Protein AF-0000000076762445 (afdb_homodimer)

Structure (mmCIF, N/CA/C/O backbone):
data_AF-0000000076762445-model_v1
#
loop_
_entity.id
_entity.type
_entity.pdbx_description
1 polymer 'Protein kinase domain-containing protein'
#
loop_
_atom_site.group_PDB
_atom_site.id
_atom_site.type_symbol
_atom_site.label_atom_id
_atom_site.label_alt_id
_atom_site.label_comp_id
_atom_site.label_asym_id
_atom_site.label_entity_id
_atom_site.label_seq_id
_atom_site.pdbx_PDB_ins_code
_atom_site.Cartn_x
_atom_site.Cartn_y
_atom_site.Cartn_z
_atom_site.occupancy
_atom_site.B_iso_or_equiv
_atom_site.auth_seq_id
_atom_site.auth_comp_id
_atom_site.auth_asym_id
_atom_site.auth_atom_id
_atom_site.pdbx_PDB_model_num
ATOM 1 N N . MET A 1 1 ? -43.688 22.031 28.578 1 33.47 1 MET A N 1
ATOM 2 C CA . MET A 1 1 ? -43.531 21.531 27.219 1 33.47 1 MET A CA 1
ATOM 3 C C . MET A 1 1 ? -42.125 21.719 26.703 1 33.47 1 MET A C 1
ATOM 5 O O . MET A 1 1 ? -41.719 22.844 26.375 1 33.47 1 MET A O 1
ATOM 9 N N . GLY A 1 2 ? -41.094 21.094 27.328 1 35.22 2 GLY A N 1
ATOM 10 C CA . GLY A 1 2 ? -39.656 21.234 27.188 1 35.22 2 GLY A CA 1
ATOM 11 C C . GLY A 1 2 ? -39.156 20.922 25.781 1 35.22 2 GLY A C 1
ATOM 12 O O . GLY A 1 2 ? -39.594 19.938 25.172 1 35.22 2 GLY A O 1
ATOM 13 N N . CYS A 1 3 ? -38.875 21.938 24.969 1 34.06 3 CYS A N 1
ATOM 14 C CA . CYS A 1 3 ? -38.281 21.859 23.641 1 34.06 3 CYS A CA 1
ATOM 15 C C . CYS A 1 3 ? -37.062 20.953 23.641 1 34.06 3 CYS A C 1
ATOM 17 O O . CYS A 1 3 ? -36.062 21.25 24.281 1 34.06 3 CYS A O 1
ATOM 19 N N . ALA A 1 4 ? -37.188 19.625 23.781 1 41.84 4 ALA A N 1
ATOM 20 C CA . ALA A 1 4 ? -36.062 18.734 23.484 1 41.84 4 ALA A CA 1
ATOM 21 C C . ALA A 1 4 ? -35.375 19.125 22.188 1 41.84 4 ALA A C 1
ATOM 23 O O . ALA A 1 4 ? -35.969 19.078 21.109 1 41.84 4 ALA A O 1
ATOM 24 N N . LEU A 1 5 ? -34.594 20.203 22.219 1 40.78 5 LEU A N 1
ATOM 25 C CA . LEU A 1 5 ? -33.781 20.453 21.031 1 40.78 5 LEU A CA 1
ATOM 26 C C . LEU A 1 5 ? -33.094 19.172 20.562 1 40.78 5 LEU A C 1
ATOM 28 O O . LEU A 1 5 ? -32.562 18.422 21.375 1 40.78 5 LEU A O 1
ATOM 32 N N . PRO A 1 6 ? -33.625 18.562 19.531 1 40.72 6 PRO A N 1
ATOM 33 C CA . PRO A 1 6 ? -32.938 17.375 19.031 1 40.72 6 PRO A CA 1
ATOM 34 C C . PRO A 1 6 ? -31.422 17.609 18.891 1 40.72 6 PRO A C 1
ATOM 36 O O . PRO A 1 6 ? -30.984 18.656 18.406 1 40.72 6 PRO A O 1
ATOM 39 N N . TYR A 1 7 ? -30.609 17.312 19.859 1 38.75 7 TYR A N 1
ATOM 40 C CA . TYR A 1 7 ? -29.156 17.25 19.719 1 38.75 7 TYR A CA 1
ATOM 41 C C . TYR A 1 7 ? -28.766 16.594 18.406 1 38.75 7 TYR A C 1
ATOM 43 O O . TYR A 1 7 ? -28.891 15.367 18.25 1 38.75 7 TYR A O 1
ATOM 51 N N . VAL A 1 8 ? -29.25 17.109 17.328 1 38.34 8 VAL A N 1
ATOM 52 C CA . VAL A 1 8 ? -28.609 16.609 16.125 1 38.34 8 VAL A CA 1
ATOM 53 C C . VAL A 1 8 ? -27.094 16.562 16.312 1 38.34 8 VAL A C 1
ATOM 55 O O . VAL A 1 8 ? -26.484 17.578 16.672 1 38.34 8 VAL A O 1
ATOM 58 N N . LYS A 1 9 ? -26.609 15.445 16.75 1 40.09 9 LYS A N 1
ATOM 59 C CA . LYS A 1 9 ? -25.156 15.273 16.734 1 40.09 9 LYS A CA 1
ATOM 60 C C . LYS A 1 9 ? -24.531 16.016 15.547 1 40.09 9 LYS A C 1
ATOM 62 O O . LYS A 1 9 ? -25.016 15.906 14.414 1 40.09 9 LYS A O 1
ATOM 67 N N . PRO A 1 10 ? -23.891 17.156 15.703 1 38.38 10 PRO A N 1
ATOM 68 C CA . PRO A 1 10 ? -23.266 17.797 14.547 1 38.38 10 PRO A CA 1
ATOM 69 C C . PRO A 1 10 ? -22.562 16.812 13.625 1 38.38 10 PRO A C 1
ATOM 71 O O . PRO A 1 10 ? -22.109 15.75 14.078 1 38.38 10 PRO A O 1
ATOM 74 N N . PRO A 1 11 ? -22.875 16.812 12.281 1 38.69 11 PRO A N 1
ATOM 75 C CA . PRO A 1 11 ? -22.141 15.898 11.398 1 38.69 11 PRO A CA 1
ATOM 76 C C . PRO A 1 11 ? -20.656 15.797 11.758 1 38.69 11 PRO A C 1
ATOM 78 O O . PRO A 1 11 ? -20.062 16.766 12.219 1 38.69 11 PRO A O 1
ATOM 81 N N . VAL A 1 12 ? -20.203 14.883 12.602 1 41.75 12 VAL A N 1
ATOM 82 C CA . VAL A 1 12 ? -18.781 14.641 12.766 1 41.75 12 VAL A CA 1
ATOM 83 C C . VAL A 1 12 ? -18.016 15.25 11.594 1 41.75 12 VAL A C 1
ATOM 85 O O . VAL A 1 12 ? -18.406 15.094 10.438 1 41.75 12 VAL A O 1
ATOM 88 N N . PRO A 1 13 ? -17.406 16.375 11.672 1 44.44 13 PRO A N 1
ATOM 89 C CA . PRO A 1 13 ? -16.625 17.016 10.602 1 44.44 13 PRO A CA 1
ATOM 90 C C . PRO A 1 13 ? -15.945 16 9.688 1 44.44 13 PRO A C 1
ATOM 92 O O . PRO A 1 13 ? -15.492 14.961 10.148 1 44.44 13 PRO A O 1
ATOM 95 N N . ASP A 1 14 ? -16.297 15.852 8.367 1 53.44 14 ASP A N 1
ATOM 96 C CA . ASP A 1 14 ? -15.867 15.031 7.234 1 53.44 14 ASP A CA 1
ATOM 97 C C . ASP A 1 14 ? -14.352 14.914 7.188 1 53.44 14 ASP A C 1
ATOM 99 O O . ASP A 1 14 ? -13.648 15.883 6.879 1 53.44 14 ASP A O 1
ATOM 103 N N . ARG A 1 15 ? -13.656 14.312 8.133 1 62.75 15 ARG A N 1
ATOM 104 C CA . ARG A 1 15 ? -12.211 14.148 8.07 1 62.75 15 ARG A CA 1
ATOM 105 C C . ARG A 1 15 ? -11.766 13.742 6.672 1 62.75 15 ARG A C 1
ATOM 107 O O . ARG A 1 15 ? -12.359 12.859 6.055 1 62.75 15 ARG A O 1
ATOM 114 N N . PRO A 1 16 ? -10.805 14.461 6.242 1 78.25 16 PRO A N 1
ATOM 115 C CA . PRO A 1 16 ? -10.328 14.117 4.902 1 78.25 16 PRO A CA 1
ATOM 116 C C . PRO A 1 16 ? -9.797 12.688 4.82 1 78.25 16 PRO A C 1
ATOM 118 O O . PRO A 1 16 ? -9.211 12.18 5.785 1 78.25 16 PRO A O 1
ATOM 121 N N . ASN A 1 17 ? -10.227 12.031 3.891 1 89.56 17 ASN A N 1
ATOM 122 C CA . ASN A 1 17 ? -9.695 10.703 3.604 1 89.56 17 ASN A CA 1
ATOM 123 C C . ASN A 1 17 ? -8.172 10.711 3.539 1 89.56 17 ASN A C 1
ATOM 125 O O . ASN A 1 17 ? -7.59 11.336 2.654 1 89.56 17 ASN A O 1
ATOM 129 N N . ALA A 1 18 ? -7.52 10.062 4.441 1 91.25 18 ALA A N 1
ATOM 130 C CA . ALA A 1 18 ? -6.07 10.125 4.59 1 91.25 18 ALA A CA 1
ATOM 131 C C . ALA A 1 18 ? -5.367 9.367 3.471 1 91.25 18 ALA A C 1
ATOM 133 O O . ALA A 1 18 ? -4.164 9.516 3.266 1 91.25 18 ALA A O 1
ATOM 134 N N . TYR A 1 19 ? -6.023 8.57 2.74 1 94.81 19 TYR A N 1
ATOM 135 C CA . TYR A 1 19 ? -5.418 7.758 1.693 1 94.81 19 TYR A CA 1
ATOM 136 C C . TYR A 1 19 ? -5.523 8.445 0.336 1 94.81 19 TYR A C 1
ATOM 138 O O . TYR A 1 19 ? -4.879 8.023 -0.629 1 94.81 19 TYR A O 1
ATOM 146 N N . ARG A 1 20 ? -6.344 9.445 0.309 1 94.81 20 ARG A N 1
ATOM 147 C CA . ARG A 1 20 ? -6.52 10.156 -0.954 1 94.81 20 ARG A CA 1
ATOM 148 C C . ARG A 1 20 ? -5.492 11.273 -1.1 1 94.81 20 ARG A C 1
ATOM 150 O O . ARG A 1 20 ? -5.211 11.992 -0.14 1 94.81 20 ARG A O 1
ATOM 157 N N . ALA A 1 21 ? -5.051 11.305 -2.35 1 95.88 21 ALA A N 1
ATOM 158 C CA . ALA A 1 21 ? -4.172 12.43 -2.652 1 95.88 21 ALA A CA 1
ATOM 159 C C . ALA A 1 21 ? -4.898 13.766 -2.473 1 95.88 21 ALA A C 1
ATOM 161 O O . ALA A 1 21 ? -6.113 13.844 -2.674 1 95.88 21 ALA A O 1
ATOM 162 N N . PRO A 1 22 ? -4.129 14.805 -2.107 1 93.69 22 PRO A N 1
ATOM 163 C CA . PRO A 1 22 ? -4.754 16.109 -1.89 1 93.69 22 PRO A CA 1
ATOM 164 C C . PRO A 1 22 ? -5.586 16.578 -3.084 1 93.69 22 PRO A C 1
ATOM 166 O O . PRO A 1 22 ? -6.703 17.062 -2.908 1 93.69 22 PRO A O 1
ATOM 169 N N . GLU A 1 23 ? -5.09 16.422 -4.363 1 93.44 23 GLU A N 1
ATOM 170 C CA . GLU A 1 23 ? -5.816 16.875 -5.547 1 93.44 23 GLU A CA 1
ATOM 171 C C . GLU A 1 23 ? -7.051 16 -5.793 1 93.44 23 GLU A C 1
ATOM 173 O O . GLU A 1 23 ? -7.992 16.438 -6.469 1 93.44 23 GLU A O 1
ATOM 178 N N . ALA A 1 24 ? -7.016 14.781 -5.293 1 93.62 24 ALA A N 1
ATOM 179 C CA . ALA A 1 24 ? -8.133 13.867 -5.516 1 93.62 24 ALA A CA 1
ATOM 180 C C . ALA A 1 24 ? -9.266 14.141 -4.531 1 93.62 24 ALA A C 1
ATOM 182 O O . ALA A 1 24 ? -10.367 13.609 -4.68 1 93.62 24 ALA A O 1
ATOM 183 N N . ARG A 1 25 ? -9.016 14.891 -3.545 1 91.44 25 ARG A N 1
ATOM 184 C CA . ARG A 1 25 ? -10.031 15.227 -2.545 1 91.44 25 ARG A CA 1
ATOM 185 C C . ARG A 1 25 ? -10.953 16.328 -3.045 1 91.44 25 ARG A C 1
ATOM 187 O O . ARG A 1 25 ? -12.023 16.562 -2.477 1 91.44 25 ARG A O 1
ATOM 194 N N . VAL A 1 26 ? -10.484 16.984 -4.035 1 87.44 26 VAL A N 1
ATOM 195 C CA . VAL A 1 26 ? -11.289 18.047 -4.621 1 87.44 26 VAL A CA 1
ATOM 196 C C . VAL A 1 26 ? -12.461 17.438 -5.387 1 87.44 26 VAL A C 1
ATOM 198 O O . VAL A 1 26 ? -12.273 16.594 -6.258 1 87.44 26 VAL A O 1
ATOM 201 N N . PRO A 1 27 ? -13.625 17.875 -5.004 1 86.88 27 PRO A N 1
ATOM 202 C CA . PRO A 1 27 ? -14.797 17.328 -5.711 1 86.88 27 PRO A CA 1
ATOM 203 C C . PRO A 1 27 ? -14.695 17.5 -7.227 1 86.88 27 PRO A C 1
ATOM 205 O O . PRO A 1 27 ? -14.312 18.562 -7.707 1 86.88 27 PRO A O 1
ATOM 208 N N . GLY A 1 28 ? -14.992 16.453 -7.906 1 89.06 28 GLY A N 1
ATOM 209 C CA . GLY A 1 28 ? -15.047 16.5 -9.359 1 89.06 28 GLY A CA 1
ATOM 210 C C . GLY A 1 28 ? -13.703 16.234 -10.016 1 89.06 28 GLY A C 1
ATOM 211 O O . GLY A 1 28 ? -13.594 16.234 -11.242 1 89.06 28 GLY A O 1
ATOM 212 N N . SER A 1 29 ? -12.703 16.078 -9.219 1 90.62 29 SER A N 1
ATOM 213 C CA . SER A 1 29 ? -11.391 15.781 -9.781 1 90.62 29 SER A CA 1
ATOM 214 C C . SER A 1 29 ? -11.383 14.422 -10.477 1 90.62 29 SER A C 1
ATOM 216 O O . SER A 1 29 ? -11.836 13.422 -9.914 1 90.62 29 SER A O 1
ATOM 218 N N . PRO A 1 30 ? -10.844 14.461 -11.68 1 92.06 30 PRO A N 1
ATOM 219 C CA . PRO A 1 30 ? -10.789 13.172 -12.375 1 92.06 30 PRO A CA 1
ATOM 220 C C . PRO A 1 30 ? -9.766 12.219 -11.773 1 92.06 30 PRO A C 1
ATOM 222 O O . PRO A 1 30 ? -8.75 12.656 -11.219 1 92.06 30 PRO A O 1
ATOM 225 N N . PRO A 1 31 ? -10.109 10.977 -11.875 1 92.12 31 PRO A N 1
ATOM 226 C CA . PRO A 1 31 ? -9.102 10 -11.469 1 92.12 31 PRO A CA 1
ATOM 227 C C . PRO A 1 31 ? -7.809 10.109 -12.266 1 92.12 31 PRO A C 1
ATOM 229 O O . PRO A 1 31 ? -7.832 10.453 -13.453 1 92.12 31 PRO A O 1
ATOM 232 N N . SER A 1 32 ? -6.641 9.914 -11.578 1 94.94 32 SER A N 1
ATOM 233 C CA . SER A 1 32 ? -5.348 9.969 -12.25 1 94.94 32 SER A CA 1
ATOM 234 C C . SER A 1 32 ? -4.375 8.945 -11.68 1 94.94 32 SER A C 1
ATOM 236 O O . SER A 1 32 ? -4.477 8.578 -10.508 1 94.94 32 SER A O 1
ATOM 238 N N . GLN A 1 33 ? -3.477 8.547 -12.516 1 96.12 33 GLN A N 1
ATOM 239 C CA . GLN A 1 33 ? -2.432 7.629 -12.07 1 96.12 33 GLN A CA 1
ATOM 240 C C . GLN A 1 33 ? -1.551 8.266 -11 1 96.12 33 GLN A C 1
ATOM 242 O O . GLN A 1 33 ? -1.089 7.59 -10.086 1 96.12 33 GLN A O 1
ATOM 247 N N . LYS A 1 34 ? -1.371 9.562 -11.133 1 96.81 34 LYS A N 1
ATOM 248 C CA . LYS A 1 34 ? -0.512 10.25 -10.18 1 96.81 34 LYS A CA 1
ATOM 249 C C . LYS A 1 34 ? -1.162 10.312 -8.797 1 96.81 34 LYS A C 1
ATOM 251 O O . LYS A 1 34 ? -0.475 10.219 -7.777 1 96.81 34 LYS A O 1
ATOM 256 N N . SER A 1 35 ? -2.441 10.461 -8.75 1 96.88 35 SER A N 1
ATOM 257 C CA . SER A 1 35 ? -3.133 10.406 -7.469 1 96.88 35 SER A CA 1
ATOM 258 C C . SER A 1 35 ? -3.1 9 -6.879 1 96.88 35 SER A C 1
ATOM 260 O O . SER A 1 35 ? -3.004 8.836 -5.664 1 96.88 35 SER A O 1
ATOM 262 N N . ASP A 1 36 ? -3.16 8 -7.738 1 97.44 36 ASP A N 1
ATOM 263 C CA . ASP A 1 36 ? -3.098 6.613 -7.281 1 97.44 36 ASP A CA 1
ATOM 264 C C . ASP A 1 36 ? -1.728 6.293 -6.688 1 97.44 36 ASP A C 1
ATOM 266 O O . ASP A 1 36 ? -1.631 5.59 -5.68 1 97.44 36 ASP A O 1
ATOM 270 N N . VAL A 1 37 ? -0.71 6.812 -7.316 1 98.12 37 VAL A N 1
ATOM 271 C CA . VAL A 1 37 ? 0.643 6.59 -6.82 1 98.12 37 VAL A CA 1
ATOM 272 C C . VAL A 1 37 ? 0.79 7.207 -5.43 1 98.12 37 VAL A C 1
ATOM 274 O O . VAL A 1 37 ? 1.466 6.652 -4.562 1 98.12 37 VAL A O 1
ATOM 277 N N . TYR A 1 38 ? 0.193 8.391 -5.238 1 98 38 TYR A N 1
ATOM 278 C CA . TYR A 1 38 ? 0.209 9.016 -3.918 1 98 38 TYR A CA 1
ATOM 279 C C . TYR A 1 38 ? -0.384 8.086 -2.867 1 98 38 TYR A C 1
ATOM 281 O O . TYR A 1 38 ? 0.219 7.863 -1.813 1 98 38 TYR A O 1
ATOM 289 N N . SER A 1 39 ? -1.578 7.539 -3.141 1 97.44 39 SER A N 1
ATOM 290 C CA . SER A 1 39 ? -2.238 6.609 -2.23 1 97.44 39 SER A CA 1
ATOM 291 C C . SER A 1 39 ? -1.355 5.402 -1.936 1 97.44 39 SER A C 1
ATOM 293 O O . SER A 1 39 ? -1.302 4.926 -0.798 1 97.44 39 SER A O 1
ATOM 295 N N . PHE A 1 40 ? -0.68 4.945 -2.971 1 97.94 40 PHE A N 1
ATOM 296 C CA . PHE A 1 40 ? 0.261 3.844 -2.803 1 97.94 40 PHE A CA 1
ATOM 297 C C . PHE A 1 40 ? 1.374 4.227 -1.833 1 97.94 40 PHE A C 1
ATOM 299 O O . PHE A 1 40 ? 1.722 3.451 -0.941 1 97.94 40 PHE A O 1
ATOM 306 N N . GLY A 1 41 ? 1.933 5.383 -2.023 1 98.62 41 GLY A N 1
ATOM 307 C CA . GLY A 1 41 ? 2.98 5.867 -1.142 1 98.62 41 GLY A CA 1
ATOM 308 C C . GLY A 1 41 ? 2.547 5.953 0.31 1 98.62 41 GLY A C 1
ATOM 309 O O . GLY A 1 41 ? 3.299 5.578 1.212 1 98.62 41 GLY A O 1
ATOM 310 N N . VAL A 1 42 ? 1.367 6.387 0.54 1 98.19 42 VAL A N 1
ATOM 311 C CA . VAL A 1 42 ? 0.843 6.488 1.897 1 98.19 42 VAL A CA 1
ATOM 312 C C . VAL A 1 42 ? 0.766 5.098 2.525 1 98.19 42 VAL A C 1
ATOM 314 O O . VAL A 1 42 ? 1.173 4.906 3.674 1 98.19 42 VAL A O 1
ATOM 317 N N . LEU A 1 43 ? 0.284 4.191 1.769 1 97.69 43 LEU A N 1
ATOM 318 C CA . LEU A 1 43 ? 0.208 2.822 2.268 1 97.69 43 LEU A CA 1
ATOM 319 C C . LEU A 1 43 ? 1.601 2.27 2.551 1 97.69 43 LEU A C 1
ATOM 321 O O . LEU A 1 43 ? 1.809 1.582 3.555 1 97.69 43 LEU A O 1
ATOM 325 N N . LEU A 1 44 ? 2.498 2.518 1.657 1 98.06 44 LEU A N 1
ATOM 326 C CA . LEU A 1 44 ? 3.867 2.049 1.84 1 98.06 44 LEU A CA 1
ATOM 327 C C . LEU A 1 44 ? 4.477 2.635 3.107 1 98.06 44 LEU A C 1
ATOM 329 O O . LEU A 1 44 ? 5.164 1.933 3.854 1 98.06 44 LEU A O 1
ATOM 333 N N . LEU A 1 45 ? 4.238 3.887 3.387 1 98.25 45 LEU A N 1
ATOM 334 C CA . LEU A 1 45 ? 4.711 4.488 4.629 1 98.25 45 LEU A CA 1
ATOM 335 C C . LEU A 1 45 ? 4.078 3.807 5.84 1 98.25 45 LEU A C 1
ATOM 337 O O . LEU A 1 45 ? 4.746 3.588 6.852 1 98.25 45 LEU A O 1
ATOM 341 N N . GLU A 1 46 ? 2.832 3.545 5.719 1 96.38 46 GLU A N 1
ATOM 342 C CA . GLU A 1 46 ? 2.164 2.807 6.785 1 96.38 46 GLU A CA 1
ATOM 343 C C . GLU A 1 46 ? 2.83 1.455 7.023 1 96.38 46 GLU A C 1
ATOM 345 O O . GLU A 1 46 ? 3.098 1.08 8.164 1 96.38 46 GLU A O 1
ATOM 350 N N . LEU A 1 47 ? 3.111 0.739 5.973 1 95.31 47 LEU A N 1
ATOM 351 C CA . LEU A 1 47 ? 3.77 -0.56 6.066 1 95.31 47 LEU A CA 1
ATOM 352 C C . LEU A 1 47 ? 5.129 -0.431 6.742 1 95.31 47 LEU A C 1
ATOM 354 O O . LEU A 1 47 ? 5.477 -1.236 7.609 1 95.31 47 LEU A O 1
ATOM 358 N N . LEU A 1 48 ? 5.863 0.536 6.418 1 96.19 48 LEU A N 1
ATOM 359 C CA . LEU A 1 48 ? 7.238 0.695 6.875 1 96.19 48 LEU A CA 1
ATOM 360 C C . LEU A 1 48 ? 7.277 1.165 8.328 1 96.19 48 LEU A C 1
ATOM 362 O O . LEU A 1 48 ? 8.195 0.819 9.07 1 96.19 48 LEU A O 1
ATOM 366 N N . THR A 1 49 ? 6.301 1.922 8.719 1 96.12 49 THR A N 1
ATOM 367 C CA . THR A 1 49 ? 6.348 2.559 10.023 1 96.12 49 THR A CA 1
ATOM 368 C C . THR A 1 49 ? 5.465 1.813 11.023 1 96.12 49 THR A C 1
ATOM 370 O O . THR A 1 49 ? 5.633 1.953 12.234 1 96.12 49 THR A O 1
ATOM 373 N N . GLY A 1 50 ? 4.398 1.223 10.516 1 92.88 50 GLY A N 1
ATOM 374 C CA . GLY A 1 50 ? 3.404 0.604 11.383 1 92.88 50 GLY A CA 1
ATOM 375 C C . GLY A 1 50 ? 2.395 1.593 11.93 1 92.88 50 GLY A C 1
ATOM 376 O O . GLY A 1 50 ? 1.554 1.234 12.758 1 92.88 50 GLY A O 1
ATOM 377 N N . ARG A 1 51 ? 2.471 2.766 11.438 1 92 51 ARG A N 1
ATOM 378 C CA . ARG A 1 51 ? 1.592 3.818 11.938 1 92 51 ARG A CA 1
ATOM 379 C C . ARG A 1 51 ? 0.452 4.086 10.961 1 92 51 ARG A C 1
ATOM 381 O O . ARG A 1 51 ? 0.652 4.066 9.742 1 92 51 ARG A O 1
ATOM 388 N N . SER A 1 52 ? -0.704 4.359 11.5 1 90.62 52 SER A N 1
ATOM 389 C CA . SER A 1 52 ? -1.817 4.762 10.648 1 90.62 52 SER A CA 1
ATOM 390 C C . SER A 1 52 ? -1.593 6.152 10.07 1 90.62 52 SER A C 1
ATOM 392 O O . SER A 1 52 ? -0.881 6.969 10.656 1 90.62 52 SER A O 1
ATOM 394 N N . PRO A 1 53 ? -2.178 6.445 8.992 1 92.56 53 PRO A N 1
ATOM 395 C CA . PRO A 1 53 ? -1.899 7.707 8.305 1 92.56 53 PRO A CA 1
ATOM 396 C C . PRO A 1 53 ? -2.182 8.93 9.18 1 92.56 53 PRO A C 1
ATOM 398 O O . PRO A 1 53 ? -1.445 9.914 9.125 1 92.56 53 PRO A O 1
ATOM 401 N N . GLU A 1 54 ? -3.191 8.867 10.008 1 87.12 54 GLU A N 1
ATOM 402 C CA . GLU A 1 54 ? -3.561 10.047 10.781 1 87.12 54 GLU A CA 1
ATOM 403 C C . GLU A 1 54 ? -3.068 9.945 12.219 1 87.12 54 GLU A C 1
ATOM 405 O O . GLU A 1 54 ? -3.281 10.859 13.023 1 87.12 54 GLU A O 1
ATOM 410 N N . GLN A 1 55 ? -2.523 8.812 12.555 1 72.19 55 GLN A N 1
ATOM 411 C CA . GLN A 1 55 ? -2.033 8.664 13.922 1 72.19 55 GLN A CA 1
ATOM 412 C C . GLN A 1 55 ? -0.813 9.547 14.164 1 72.19 55 GLN A C 1
ATOM 414 O O . GLN A 1 55 ? 0.138 9.531 13.383 1 72.19 55 GLN A O 1
ATOM 419 N N . ALA A 1 56 ? -1.118 10.547 15.109 1 53.66 56 ALA A N 1
ATOM 420 C CA . ALA A 1 56 ? -0.003 11.391 15.531 1 53.66 56 ALA A CA 1
ATOM 421 C C . ALA A 1 56 ? 0.99 10.602 16.375 1 53.66 56 ALA A C 1
ATOM 423 O O . ALA A 1 56 ? 0.611 9.648 17.062 1 53.66 56 ALA A O 1
ATOM 424 N N . SER A 1 57 ? 2.299 10.398 16.016 1 48.28 57 SER A N 1
ATOM 425 C CA . SER A 1 57 ? 3.27 9.797 16.922 1 48.28 57 SER A CA 1
ATOM 426 C C . SER A 1 57 ? 3.088 10.312 18.344 1 48.28 57 SER A C 1
ATOM 428 O O . SER A 1 57 ? 2.725 11.469 18.547 1 48.28 57 SER A O 1
ATOM 430 N N . PRO A 1 58 ? 2.895 9.281 19.359 1 39.5 58 PRO A N 1
ATOM 431 C CA . PRO A 1 58 ? 2.844 9.742 20.75 1 39.5 58 PRO A CA 1
ATOM 432 C C . PRO A 1 58 ? 3.934 10.758 21.062 1 39.5 58 PRO A C 1
ATOM 434 O O . PRO A 1 58 ? 4.148 11.086 22.234 1 39.5 58 PRO A O 1
ATOM 437 N N . SER A 1 59 ? 4.922 11.055 20.391 1 38.78 59 SER A N 1
ATOM 438 C CA . SER A 1 59 ? 5.785 11.969 21.125 1 38.78 59 SER A CA 1
ATOM 439 C C . SER A 1 59 ? 4.992 13.125 21.719 1 38.78 59 SER A C 1
ATOM 441 O O . SER A 1 59 ? 3.811 13.297 21.406 1 38.78 59 SER A O 1
ATOM 443 N N . GLY A 1 60 ? 5.727 14.422 22.125 1 33.31 60 GLY A N 1
ATOM 444 C CA . GLY A 1 60 ? 5.316 15.539 22.969 1 33.31 60 GLY A CA 1
ATOM 445 C C . GLY A 1 60 ? 4.02 16.172 22.5 1 33.31 60 GLY A C 1
ATOM 446 O O . GLY A 1 60 ? 3.77 16.297 21.297 1 33.31 60 GLY A O 1
ATOM 447 N N . SER A 1 61 ? 2.875 15.984 23.25 1 35 61 SER A N 1
ATOM 448 C CA . SER A 1 61 ? 1.648 16.766 23.406 1 35 61 SER A CA 1
ATOM 449 C C . SER A 1 61 ? 1.852 18.203 22.984 1 35 61 SER A C 1
ATOM 451 O O . SER A 1 61 ? 2.049 19.094 23.828 1 35 61 SER A O 1
ATOM 453 N N . SER A 1 62 ? 2.863 18.594 22.25 1 34.62 62 SER A N 1
ATOM 454 C CA . SER A 1 62 ? 2.605 20.016 22.125 1 34.62 62 SER A CA 1
ATOM 455 C C . SER A 1 62 ? 1.275 20.281 21.438 1 34.62 62 SER A C 1
ATOM 457 O O . SER A 1 62 ? 1.079 19.875 20.281 1 34.62 62 SER A O 1
ATOM 459 N N . ALA A 1 63 ? 0.176 20.344 22.281 1 35.09 63 ALA A N 1
ATOM 460 C CA . ALA A 1 63 ? -1.113 20.969 21.969 1 35.09 63 ALA A CA 1
ATOM 461 C C . ALA A 1 63 ? -0.946 22.125 21 1 35.09 63 ALA A C 1
ATOM 463 O O . ALA A 1 63 ? -0.579 23.234 21.391 1 35.09 63 ALA A O 1
ATOM 464 N N . SER A 1 64 ? -0.264 22.094 19.938 1 36.78 64 SER A N 1
ATOM 465 C CA . SER A 1 64 ? -0.597 23.328 19.219 1 36.78 64 SER A CA 1
ATOM 466 C C . SER A 1 64 ? -2.102 23.438 19 1 36.78 64 SER A C 1
ATOM 468 O O . SER A 1 64 ? -2.725 22.547 18.422 1 36.78 64 SER A O 1
ATOM 470 N N . PHE A 1 65 ? -2.783 24.156 19.844 1 33.56 65 PHE A N 1
ATOM 471 C CA . PHE A 1 65 ? -4.113 24.75 19.781 1 33.56 65 PHE A CA 1
ATOM 472 C C . PHE A 1 65 ? -4.398 25.297 18.391 1 33.56 65 PHE A C 1
ATOM 474 O O . PHE A 1 65 ? -3.961 26.391 18.047 1 33.56 65 PHE A O 1
ATOM 481 N N . SER A 1 66 ? -4.199 24.625 17.312 1 39.91 66 SER A N 1
ATOM 482 C CA . SER A 1 66 ? -4.805 25.344 16.188 1 39.91 66 SER A CA 1
ATOM 483 C C . SER A 1 66 ? -6.281 25.609 16.453 1 39.91 66 SER A C 1
ATOM 485 O O . SER A 1 66 ? -7.035 24.703 16.797 1 39.91 66 SER A O 1
ATOM 487 N N . GLY A 1 67 ? -6.68 26.781 16.844 1 34.06 67 GLY A N 1
ATOM 488 C CA . GLY A 1 67 ? -8.023 27.328 16.953 1 34.06 67 GLY A CA 1
ATOM 489 C C . GLY A 1 67 ? -8.969 26.797 15.898 1 34.06 67 GLY A C 1
ATOM 490 O O . GLY A 1 67 ? -8.539 26.234 14.891 1 34.06 67 GLY A O 1
ATOM 491 N N . PRO A 1 68 ? -10.305 26.766 16.219 1 37.03 68 PRO A N 1
ATOM 492 C CA . PRO A 1 68 ? -11.43 26.281 15.414 1 37.03 68 PRO A CA 1
ATOM 493 C C . PRO A 1 68 ? -11.344 26.719 13.953 1 37.03 68 PRO A C 1
ATOM 495 O O . PRO A 1 68 ? -12.148 26.297 13.125 1 37.03 68 PRO A O 1
ATOM 498 N N . GLY A 1 69 ? -10.781 27.844 13.656 1 35.53 69 GLY A N 1
ATOM 499 C CA . GLY A 1 69 ? -10.898 28.516 12.359 1 35.53 69 GLY A CA 1
ATOM 500 C C . GLY A 1 69 ? -10.164 27.781 11.25 1 35.53 69 GLY A C 1
ATOM 501 O O . GLY A 1 69 ? -10.141 28.25 10.109 1 35.53 69 GLY A O 1
ATOM 502 N N . ALA A 1 70 ? -9 27.141 11.477 1 36.47 70 ALA A N 1
ATOM 503 C CA . ALA A 1 70 ? -8.211 26.484 10.438 1 36.47 70 ALA A CA 1
ATOM 504 C C . ALA A 1 70 ? -8.906 25.234 9.914 1 36.47 70 ALA A C 1
ATOM 506 O O . ALA A 1 70 ? -8.273 24.203 9.734 1 36.47 70 ALA A O 1
ATOM 507 N N . GLY A 1 71 ? -10 24.906 10.078 1 38.53 71 GLY A N 1
ATOM 508 C CA . GLY A 1 71 ? -10.883 23.859 9.586 1 38.53 71 GLY A CA 1
ATOM 509 C C . GLY A 1 71 ? -10.836 23.688 8.078 1 38.53 71 GLY A C 1
ATOM 510 O O . GLY A 1 71 ? -11.164 22.625 7.555 1 38.53 71 GLY A O 1
ATOM 511 N N . ALA A 1 72 ? -11.07 24.844 7.391 1 40.81 72 ALA A N 1
ATOM 512 C CA . ALA A 1 72 ? -11.242 24.875 5.941 1 40.81 72 ALA A CA 1
ATOM 513 C C . ALA A 1 72 ? -9.992 24.359 5.227 1 40.81 72 ALA A C 1
ATOM 515 O O . ALA A 1 72 ? -10.086 23.75 4.16 1 40.81 72 ALA A O 1
ATOM 516 N N . ALA A 1 73 ? -8.664 24.891 5.492 1 40.91 73 ALA A N 1
ATOM 517 C CA . ALA A 1 73 ? -7.434 24.578 4.777 1 40.91 73 ALA A CA 1
ATOM 518 C C . ALA A 1 73 ? -6.914 23.203 5.176 1 40.91 73 ALA A C 1
ATOM 520 O O . ALA A 1 73 ? -5.809 22.812 4.793 1 40.91 73 ALA A O 1
ATOM 521 N N . GLU A 1 74 ? -7.398 22.594 6.137 1 47.66 74 GLU A N 1
ATOM 522 C CA . GLU A 1 74 ? -7.102 21.266 6.656 1 47.66 74 GLU A CA 1
ATOM 523 C C . GLU A 1 74 ? -7.18 20.203 5.555 1 47.66 74 GLU A C 1
ATOM 525 O O . GLU A 1 74 ? -6.465 19.203 5.598 1 47.66 74 GLU A O 1
ATOM 530 N N . GLY A 1 75 ? -8.086 20.469 4.582 1 52.84 75 GLY A N 1
ATOM 531 C CA . GLY A 1 75 ? -8.352 19.531 3.502 1 52.84 75 GLY A CA 1
ATOM 532 C C . GLY A 1 75 ? -7.141 19.266 2.627 1 52.84 75 GLY A C 1
ATOM 533 O O . GLY A 1 75 ? -7.082 18.25 1.929 1 52.84 75 GLY A O 1
ATOM 534 N N . GLN A 1 76 ? -6.254 20.266 2.445 1 61.22 76 GLN A N 1
ATOM 535 C CA . GLN A 1 76 ? -5.16 20.172 1.486 1 61.22 76 GLN A CA 1
ATOM 536 C C . GLN A 1 76 ? -3.883 19.672 2.158 1 61.22 76 GLN A C 1
ATOM 538 O O . GLN A 1 76 ? -2.854 19.5 1.501 1 61.22 76 GLN A O 1
ATOM 543 N N . GLN A 1 77 ? -4.055 19.266 3.355 1 80.81 77 GLN A N 1
ATOM 544 C CA . GLN A 1 77 ? -2.811 18.938 4.047 1 80.81 77 GLN A CA 1
ATOM 545 C C . GLN A 1 77 ? -2.498 17.438 3.943 1 80.81 77 GLN A C 1
ATOM 547 O O . GLN A 1 77 ? -3.41 16.609 3.875 1 80.81 77 GLN A O 1
ATOM 552 N N . ALA A 1 78 ? -1.182 17.172 3.717 1 90.62 78 ALA A N 1
ATOM 553 C CA . ALA A 1 78 ? -0.684 15.797 3.74 1 90.62 78 ALA A CA 1
ATOM 554 C C . ALA A 1 78 ? -1.02 15.117 5.066 1 90.62 78 ALA A C 1
ATOM 556 O O . ALA A 1 78 ? -0.998 15.75 6.121 1 90.62 78 ALA A O 1
ATOM 557 N N . PRO A 1 79 ? -1.411 13.883 5.047 1 93.38 79 PRO A N 1
ATOM 558 C CA . PRO A 1 79 ? -1.643 13.156 6.297 1 93.38 79 PRO A CA 1
ATOM 559 C C . PRO A 1 79 ? -0.445 13.203 7.242 1 93.38 79 PRO A C 1
ATOM 561 O O . PRO A 1 79 ? 0.682 13.453 6.805 1 93.38 79 PRO A O 1
ATOM 564 N N . GLU A 1 80 ? -0.677 12.945 8.461 1 93.31 80 GLU A N 1
ATOM 565 C CA . GLU A 1 80 ? 0.334 13.094 9.5 1 93.31 80 GLU A CA 1
ATOM 566 C C . GLU A 1 80 ? 1.541 12.203 9.234 1 93.31 80 GLU A C 1
ATOM 568 O O . GLU A 1 80 ? 2.684 12.617 9.438 1 93.31 80 GLU A O 1
ATOM 573 N N . ILE A 1 81 ? 1.323 11.031 8.773 1 96.69 81 ILE A N 1
ATOM 574 C CA . ILE A 1 81 ? 2.416 10.086 8.57 1 96.69 81 ILE A CA 1
ATOM 575 C C . ILE A 1 81 ? 3.406 10.648 7.559 1 96.69 81 ILE A C 1
ATOM 577 O O . ILE A 1 81 ? 4.617 10.453 7.691 1 96.69 81 ILE A O 1
ATOM 581 N N . VAL A 1 82 ? 2.887 11.289 6.555 1 97.69 82 VAL A N 1
ATOM 582 C CA . VAL A 1 82 ? 3.736 11.852 5.512 1 97.69 82 VAL A CA 1
ATOM 583 C C . VAL A 1 82 ? 4.59 12.977 6.098 1 97.69 82 VAL A C 1
ATOM 585 O O . VAL A 1 82 ? 5.805 13.023 5.887 1 97.69 82 VAL A O 1
ATOM 588 N N . ARG A 1 83 ? 3.979 13.781 6.824 1 96.62 83 ARG A N 1
ATOM 589 C CA . ARG A 1 83 ? 4.688 14.898 7.441 1 96.62 83 ARG A CA 1
ATOM 590 C C . ARG A 1 83 ? 5.73 14.398 8.438 1 96.62 83 ARG A C 1
ATOM 592 O O . ARG A 1 83 ? 6.871 14.875 8.438 1 96.62 83 ARG A O 1
ATOM 599 N N . TRP A 1 84 ? 5.348 13.547 9.219 1 97.25 84 TRP A N 1
ATOM 600 C CA . TRP A 1 84 ? 6.211 13.008 10.258 1 97.25 84 TRP A CA 1
ATOM 601 C C . TRP A 1 84 ? 7.441 12.336 9.656 1 97.25 84 TRP A C 1
ATOM 603 O O . TRP A 1 84 ? 8.57 12.562 10.102 1 97.25 84 TRP A O 1
ATOM 613 N N . VAL A 1 85 ? 7.25 11.516 8.711 1 98.12 85 VAL A N 1
ATOM 614 C CA . VAL A 1 85 ? 8.367 10.805 8.102 1 98.12 85 VAL A CA 1
ATOM 615 C C . VAL A 1 85 ? 9.273 11.797 7.371 1 98.12 85 VAL A C 1
ATOM 617 O O . VAL A 1 85 ? 10.5 11.703 7.457 1 98.12 85 VAL A O 1
ATOM 620 N N . ARG A 1 86 ? 8.672 12.672 6.59 1 98 86 ARG A N 1
ATOM 621 C CA . ARG A 1 86 ? 9.469 13.68 5.902 1 98 86 ARG A CA 1
ATOM 622 C C . ARG A 1 86 ? 10.352 14.445 6.883 1 98 86 ARG A C 1
ATOM 624 O O . ARG A 1 86 ? 11.547 14.617 6.645 1 98 86 ARG A O 1
ATOM 631 N N . GLN A 1 87 ? 9.758 14.891 7.941 1 97.56 87 GLN A N 1
ATOM 632 C CA . GLN A 1 87 ? 10.5 15.625 8.961 1 97.56 87 GLN A CA 1
ATOM 633 C C . GLN A 1 87 ? 11.602 14.758 9.562 1 97.56 87 GLN A C 1
ATOM 635 O O . GLN A 1 87 ? 12.703 15.25 9.836 1 97.56 87 GLN A O 1
ATOM 640 N N . GLY A 1 88 ? 11.305 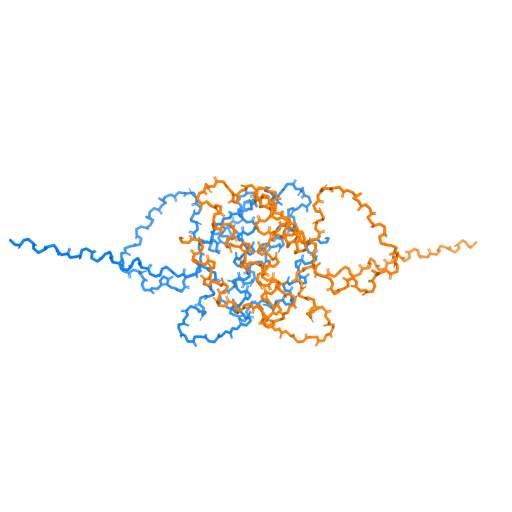13.539 9.836 1 97.94 88 GLY A N 1
ATOM 641 C CA . GLY A 1 88 ? 12.305 12.633 10.367 1 97.94 88 GLY A CA 1
ATOM 642 C C . GLY A 1 88 ? 13.531 12.508 9.484 1 97.94 88 GLY A C 1
ATOM 643 O O . GLY A 1 88 ? 14.664 12.5 9.977 1 97.94 88 GLY A O 1
ATOM 644 N N . PHE A 1 89 ? 13.32 12.398 8.242 1 97.75 89 PHE A N 1
ATOM 645 C CA . PHE A 1 89 ? 14.438 12.281 7.316 1 97.75 89 PHE A CA 1
ATOM 646 C C . PHE A 1 89 ? 15.195 13.602 7.223 1 97.75 89 PHE A C 1
ATOM 648 O O . PHE A 1 89 ? 16.422 13.617 7.145 1 97.75 89 PHE A O 1
ATOM 655 N N . GLU A 1 90 ? 14.461 14.641 7.211 1 97.19 90 GLU A N 1
ATOM 656 C CA . GLU A 1 90 ? 15.109 15.953 7.176 1 97.19 90 GLU A CA 1
ATOM 657 C C . GLU A 1 90 ? 15.984 16.172 8.406 1 97.19 90 GLU A C 1
ATOM 659 O O . GLU A 1 90 ? 17.078 16.734 8.305 1 97.19 90 GLU A O 1
ATOM 664 N N . ASP A 1 91 ? 15.523 15.68 9.531 1 97.69 91 ASP A N 1
ATOM 665 C CA . ASP A 1 91 ? 16.234 15.844 10.789 1 97.69 91 ASP A CA 1
ATOM 666 C C . ASP A 1 91 ? 17.266 14.734 10.984 1 97.69 91 ASP A C 1
ATOM 668 O O . ASP A 1 91 ? 17.938 14.68 12.016 1 97.69 91 ASP A O 1
ATOM 672 N N . ALA A 1 92 ? 17.391 13.859 10.086 1 97.19 92 ALA A N 1
ATOM 673 C CA . ALA A 1 92 ? 18.312 12.727 10.156 1 97.19 92 ALA A CA 1
ATOM 674 C C . ALA A 1 92 ? 18.062 11.891 11.414 1 97.19 92 ALA A C 1
ATOM 676 O O . ALA A 1 92 ? 19 11.539 12.125 1 97.19 92 ALA A O 1
ATOM 677 N N . ARG A 1 93 ? 16.797 11.711 11.703 1 97.44 93 ARG A N 1
ATOM 678 C CA . ARG A 1 93 ? 16.469 10.852 12.836 1 97.44 93 ARG A CA 1
ATOM 679 C C . ARG A 1 93 ? 16.891 9.414 12.57 1 97.44 93 ARG A C 1
ATOM 681 O O . ARG A 1 93 ? 16.891 8.961 11.422 1 97.44 93 ARG A O 1
ATOM 688 N N . PRO A 1 94 ? 17.266 8.688 13.672 1 96.25 94 PRO A N 1
ATOM 689 C CA . PRO A 1 94 ? 17.609 7.277 13.477 1 96.25 94 PRO A CA 1
ATOM 690 C C . PRO A 1 94 ? 16.453 6.469 12.883 1 96.25 94 PRO A C 1
ATOM 692 O O . PRO A 1 94 ? 15.289 6.727 13.203 1 96.25 94 PRO A O 1
ATOM 695 N N . LEU A 1 95 ? 16.812 5.57 11.984 1 95.56 95 LEU A N 1
A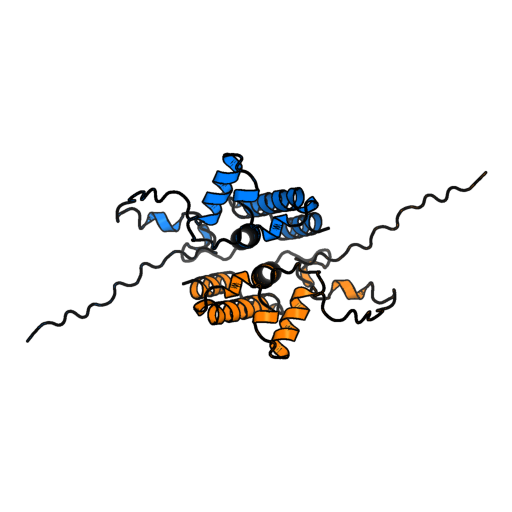TOM 696 C CA . LEU A 1 95 ? 15.828 4.742 11.305 1 95.56 95 LEU A CA 1
ATOM 697 C C . LEU A 1 95 ? 14.961 3.99 12.312 1 95.56 95 LEU A C 1
ATOM 699 O O . LEU A 1 95 ? 13.781 3.748 12.062 1 95.56 95 LEU A O 1
ATOM 703 N N . SER A 1 96 ? 15.523 3.629 13.438 1 94.81 96 SER A N 1
ATOM 704 C CA . SER A 1 96 ? 14.82 2.869 14.469 1 94.81 96 SER A CA 1
ATOM 705 C C . SER A 1 96 ? 13.664 3.672 15.055 1 94.81 96 SER A C 1
ATOM 707 O O . SER A 1 96 ? 12.742 3.102 15.641 1 94.81 96 SER A O 1
ATOM 709 N N . GLU A 1 97 ? 13.648 5 14.891 1 96.44 97 GLU A N 1
ATOM 710 C CA . GLU A 1 97 ? 12.562 5.852 15.367 1 96.44 97 GLU A CA 1
ATOM 711 C C . GLU A 1 97 ? 11.43 5.934 14.344 1 96.44 97 GLU A C 1
ATOM 713 O O . GLU A 1 97 ? 10.297 6.266 14.695 1 96.44 97 GLU A O 1
ATOM 718 N N . LEU A 1 98 ? 11.805 5.637 13.117 1 96.75 98 LEU A N 1
ATOM 719 C CA . LEU A 1 98 ? 10.836 5.84 12.047 1 96.75 98 LEU A CA 1
ATOM 720 C C . LEU A 1 98 ? 10.227 4.512 11.609 1 96.75 98 LEU A C 1
ATOM 722 O O . LEU A 1 98 ? 9.016 4.426 11.375 1 96.75 98 LEU A O 1
ATOM 726 N N . ALA A 1 99 ? 11.016 3.512 11.547 1 96.38 99 ALA A N 1
ATOM 727 C CA . ALA A 1 99 ? 10.594 2.225 11.008 1 96.38 99 ALA A CA 1
ATOM 728 C C . ALA A 1 99 ? 10.031 1.324 12.102 1 96.38 99 ALA A C 1
ATOM 730 O O . ALA A 1 99 ? 10.484 1.363 13.242 1 96.38 99 ALA A O 1
ATOM 731 N N . ASP A 1 100 ? 9.055 0.621 11.711 1 92.94 100 ASP A N 1
ATOM 732 C CA . ASP A 1 100 ? 8.602 -0.455 12.586 1 92.94 100 ASP A CA 1
ATOM 733 C C . ASP A 1 100 ? 9.742 -1.413 12.914 1 92.94 100 ASP A C 1
ATOM 735 O O . ASP A 1 100 ? 10.562 -1.736 12.055 1 92.94 100 ASP A O 1
ATOM 739 N N . GLU A 1 101 ? 9.711 -1.934 14.07 1 89.94 101 GLU A N 1
ATOM 740 C CA . GLU A 1 101 ? 10.773 -2.824 14.523 1 89.94 101 GLU A CA 1
ATOM 741 C C . GLU A 1 101 ? 10.859 -4.074 13.648 1 89.94 101 GLU A C 1
ATOM 743 O O . GLU A 1 101 ? 11.953 -4.59 13.398 1 89.94 101 GLU A O 1
ATOM 748 N N . ALA A 1 102 ? 9.805 -4.535 13.211 1 86.31 102 ALA A N 1
ATOM 749 C CA . ALA A 1 102 ? 9.758 -5.754 12.406 1 86.31 102 ALA A CA 1
ATOM 750 C C . ALA A 1 102 ? 10.492 -5.562 11.078 1 86.31 102 ALA A C 1
ATOM 752 O O . ALA A 1 102 ? 10.977 -6.527 10.484 1 86.31 102 ALA A O 1
ATOM 753 N N . MET A 1 103 ? 10.57 -4.352 10.633 1 89.19 103 MET A N 1
ATOM 754 C CA . MET A 1 103 ? 11.242 -4.043 9.375 1 89.19 103 MET A CA 1
ATOM 755 C C . MET A 1 103 ? 12.758 -4.078 9.539 1 89.19 103 MET A C 1
ATOM 757 O O . MET A 1 103 ? 13.492 -4.16 8.555 1 89.19 103 MET A O 1
ATOM 761 N N . LEU A 1 104 ? 13.18 -4.02 10.758 1 89.69 104 LEU A N 1
ATOM 762 C CA . LEU A 1 104 ? 14.609 -3.883 11.008 1 89.69 104 LEU A CA 1
ATOM 763 C C . LEU A 1 104 ? 15.18 -5.176 11.578 1 89.69 104 LEU A C 1
ATOM 765 O O . LEU A 1 104 ? 16.328 -5.199 12.039 1 89.69 104 LEU A O 1
ATOM 769 N N . ARG A 1 105 ? 14.398 -6.152 11.625 1 77.88 105 ARG A N 1
ATOM 770 C CA . ARG A 1 105 ? 14.828 -7.387 12.281 1 77.88 105 ARG A CA 1
ATOM 771 C C . ARG A 1 105 ? 16.047 -7.988 11.578 1 77.88 105 ARG A C 1
ATOM 773 O O . ARG A 1 105 ? 16.938 -8.523 12.234 1 77.88 105 ARG A O 1
ATOM 780 N N . ASP A 1 106 ? 16.141 -7.926 10.367 1 68.12 106 ASP A N 1
ATOM 781 C CA . ASP A 1 106 ? 17.328 -8.445 9.68 1 68.12 106 ASP A CA 1
ATOM 782 C C . ASP A 1 106 ? 18.281 -7.316 9.305 1 68.12 106 ASP A C 1
ATOM 784 O O . ASP A 1 106 ? 17.859 -6.273 8.805 1 68.12 106 ASP A O 1
ATOM 788 N N . ALA A 1 107 ? 19.562 -7.297 9.844 1 59.06 107 ALA A N 1
ATOM 789 C CA . ALA A 1 107 ? 20.594 -6.281 9.664 1 59.06 107 ALA A CA 1
ATOM 790 C C . ALA A 1 107 ? 20.672 -5.828 8.203 1 59.06 107 ALA A C 1
ATOM 792 O O . ALA A 1 107 ? 20.812 -4.637 7.922 1 59.06 107 ALA A O 1
ATOM 793 N N . GLY A 1 108 ? 20.734 -6.77 7.395 1 63.38 108 GLY A N 1
ATOM 794 C CA . GLY A 1 108 ? 20.859 -6.414 5.988 1 63.38 108 GLY A CA 1
ATOM 795 C C . GLY A 1 108 ? 19.656 -5.652 5.465 1 63.38 108 GLY A C 1
ATOM 796 O O . GLY A 1 108 ? 19.688 -5.102 4.363 1 63.38 108 GLY A O 1
ATOM 797 N N . ALA A 1 109 ? 18.812 -5.359 6.52 1 81.69 109 ALA A N 1
ATOM 798 C CA . ALA A 1 109 ? 17.5 -4.867 6.105 1 81.69 109 ALA A CA 1
ATOM 799 C C . ALA A 1 109 ? 17.438 -3.344 6.172 1 81.69 109 ALA A C 1
ATOM 801 O O . ALA A 1 109 ? 16.562 -2.723 5.547 1 81.69 109 ALA A O 1
ATOM 802 N N . ARG A 1 110 ? 18.562 -2.684 6.719 1 89.81 110 ARG A N 1
ATOM 803 C CA . ARG A 1 110 ? 18.422 -1.248 6.945 1 89.81 110 ARG A CA 1
ATOM 804 C C . ARG A 1 110 ? 18.516 -0.475 5.633 1 89.81 110 ARG A C 1
ATOM 806 O O . ARG A 1 110 ? 17.75 0.467 5.406 1 89.81 110 ARG A O 1
ATOM 813 N N . LYS A 1 111 ? 19.484 -0.905 4.816 1 92.56 111 LYS A N 1
ATOM 814 C CA . LYS A 1 111 ? 19.625 -0.228 3.529 1 92.56 111 LYS A CA 1
ATOM 815 C C . LYS A 1 111 ? 18.359 -0.364 2.693 1 92.56 111 LYS A C 1
ATOM 817 O O . LYS A 1 111 ? 17.922 0.593 2.045 1 92.56 111 LYS A O 1
ATOM 822 N N . GLU A 1 112 ? 17.812 -1.523 2.701 1 94 112 GLU A N 1
ATOM 823 C CA . GLU A 1 112 ? 16.594 -1.779 1.952 1 94 112 GLU A CA 1
ATOM 824 C C . GLU A 1 112 ? 15.43 -0.952 2.496 1 94 112 GLU A C 1
ATOM 826 O O . GLU A 1 112 ? 14.625 -0.421 1.728 1 94 112 GLU A O 1
ATOM 831 N N . VAL A 1 113 ? 15.375 -0.823 3.789 1 95.88 113 VAL A N 1
ATOM 832 C CA . VAL A 1 113 ? 14.297 -0.063 4.426 1 95.88 113 VAL A CA 1
ATOM 833 C C . VAL A 1 113 ? 14.43 1.416 4.066 1 95.88 113 VAL A C 1
ATOM 835 O O . VAL A 1 113 ? 13.445 2.072 3.73 1 95.88 113 VAL A O 1
ATOM 838 N N . VAL A 1 114 ? 15.625 1.894 4.109 1 96.62 114 VAL A N 1
ATOM 839 C CA . VAL A 1 114 ? 15.867 3.285 3.74 1 96.62 114 VAL A CA 1
ATOM 840 C C . VAL A 1 114 ? 15.461 3.51 2.285 1 96.62 114 VAL A C 1
ATOM 842 O O . VAL A 1 114 ? 14.789 4.492 1.966 1 96.62 114 VAL A O 1
ATOM 845 N N . ALA A 1 115 ? 15.867 2.596 1.441 1 96.88 115 ALA A N 1
ATOM 846 C CA . ALA A 1 115 ? 15.508 2.695 0.028 1 96.88 115 ALA A CA 1
ATOM 847 C C . ALA A 1 115 ? 14 2.691 -0.156 1 96.88 115 ALA A C 1
ATOM 849 O O . ALA A 1 115 ? 13.461 3.455 -0.964 1 96.88 115 ALA A O 1
ATOM 850 N N . ALA A 1 116 ? 13.305 1.889 0.607 1 97.38 116 ALA A N 1
ATOM 851 C CA . ALA A 1 116 ? 11.852 1.825 0.519 1 97.38 116 ALA A CA 1
ATOM 852 C C . ALA A 1 116 ? 11.219 3.133 0.986 1 97.38 116 ALA A C 1
ATOM 854 O O . ALA A 1 116 ? 10.242 3.602 0.394 1 97.38 116 ALA A O 1
ATOM 855 N N . PHE A 1 117 ? 11.75 3.729 2.021 1 98.25 117 PHE A N 1
ATOM 856 C CA . PHE A 1 117 ? 11.266 5.031 2.465 1 98.25 117 PHE A CA 1
ATOM 857 C C . PHE A 1 117 ? 11.43 6.07 1.36 1 98.25 117 PHE A C 1
ATOM 859 O O . PHE A 1 117 ? 10.531 6.883 1.132 1 98.25 117 PHE A O 1
ATOM 866 N N . HIS A 1 118 ? 12.539 6.008 0.712 1 98.56 118 HIS A N 1
ATOM 867 C CA . HIS A 1 118 ? 12.758 6.973 -0.358 1 98.56 118 HIS A CA 1
ATOM 868 C C . HIS A 1 118 ? 11.75 6.789 -1.486 1 98.56 118 HIS A C 1
ATOM 870 O O . HIS A 1 118 ? 11.25 7.77 -2.047 1 98.56 118 HIS A O 1
ATOM 876 N N . VAL A 1 119 ? 11.469 5.578 -1.819 1 98.69 119 VAL A N 1
ATOM 877 C CA . VAL A 1 119 ? 10.445 5.297 -2.82 1 98.69 119 VAL A CA 1
ATOM 878 C C . VAL A 1 119 ? 9.109 5.875 -2.365 1 98.69 119 VAL A C 1
ATOM 880 O O . VAL A 1 119 ? 8.438 6.574 -3.127 1 98.69 119 VAL A O 1
ATOM 883 N N . ALA A 1 120 ? 8.75 5.629 -1.108 1 98.81 120 ALA A N 1
ATOM 884 C CA . ALA A 1 120 ? 7.473 6.09 -0.567 1 98.81 120 ALA A CA 1
ATOM 885 C C . ALA A 1 120 ? 7.391 7.613 -0.578 1 98.81 120 ALA A C 1
ATOM 887 O O . ALA A 1 120 ? 6.379 8.188 -0.995 1 98.81 120 ALA A O 1
ATOM 888 N N . LEU A 1 121 ? 8.414 8.227 -0.143 1 98.75 121 LEU A N 1
ATOM 889 C CA . LEU A 1 121 ? 8.445 9.688 -0.088 1 98.75 121 LEU A CA 1
ATOM 890 C C . LEU A 1 121 ? 8.375 10.289 -1.489 1 98.75 121 LEU A C 1
ATOM 892 O O . LEU A 1 121 ? 7.781 11.352 -1.685 1 98.75 121 LEU A O 1
ATOM 896 N N . GLY A 1 122 ? 9.031 9.586 -2.467 1 98.75 122 GLY A N 1
ATOM 897 C CA . GLY A 1 122 ? 8.867 9.992 -3.854 1 98.75 122 GLY A CA 1
ATOM 898 C C . GLY A 1 122 ? 7.43 9.938 -4.332 1 98.75 122 GLY A C 1
ATOM 899 O O . GLY A 1 122 ? 6.977 10.82 -5.059 1 98.75 122 GLY A O 1
ATOM 900 N N . CYS A 1 123 ? 6.68 8.984 -3.914 1 98.75 123 CYS A N 1
ATOM 901 C CA . CYS A 1 123 ? 5.297 8.773 -4.328 1 98.75 123 CYS A CA 1
ATOM 902 C C . CYS A 1 123 ? 4.387 9.859 -3.771 1 98.75 123 CYS A C 1
ATOM 904 O O . CYS A 1 123 ? 3.367 10.195 -4.375 1 98.75 123 CYS A O 1
ATOM 906 N N . VAL A 1 124 ? 4.734 10.422 -2.607 1 98.31 124 VAL A N 1
ATOM 907 C CA . VAL A 1 124 ? 3.812 11.328 -1.93 1 98.31 124 VAL A CA 1
ATOM 908 C C . VAL A 1 124 ? 4.301 12.766 -2.08 1 98.31 124 VAL A C 1
ATOM 910 O O . VAL A 1 124 ? 3.941 13.633 -1.285 1 98.31 124 VAL A O 1
ATOM 913 N N . GLU A 1 125 ? 5.121 13.008 -3.029 1 98.12 125 GLU A N 1
ATOM 914 C CA . GLU A 1 125 ? 5.527 14.375 -3.346 1 98.12 125 GLU A CA 1
ATOM 915 C C . GLU A 1 125 ? 4.312 15.266 -3.584 1 98.12 125 GLU A C 1
ATOM 917 O O . GLU A 1 125 ? 3.34 14.844 -4.215 1 98.12 125 GLU A O 1
ATOM 922 N N . ALA A 1 126 ? 4.391 16.453 -3.092 1 96.06 126 ALA A N 1
ATOM 923 C CA . ALA A 1 126 ? 3.312 17.422 -3.285 1 96.06 126 ALA A CA 1
ATOM 924 C C . ALA A 1 126 ? 3.146 17.766 -4.762 1 96.06 126 ALA A C 1
ATOM 926 O O . ALA A 1 126 ? 2.023 17.938 -5.242 1 96.06 126 ALA A O 1
ATOM 927 N N . ASP A 1 127 ? 4.25 17.891 -5.473 1 95.88 127 ASP A N 1
ATOM 928 C CA . ASP A 1 127 ? 4.238 18.156 -6.906 1 95.88 127 ASP A CA 1
ATOM 929 C C . ASP A 1 127 ? 3.938 16.891 -7.699 1 95.88 127 ASP A C 1
ATOM 931 O O . ASP A 1 127 ? 4.742 15.961 -7.715 1 95.88 127 ASP A O 1
ATOM 935 N N . LEU A 1 128 ? 2.861 16.875 -8.445 1 95.88 128 LEU A N 1
ATOM 936 C CA . LEU A 1 128 ? 2.396 15.719 -9.195 1 95.88 128 LEU A CA 1
ATOM 937 C C . LEU A 1 128 ? 3.443 15.273 -10.211 1 95.88 128 LEU A C 1
ATOM 939 O O . LEU A 1 128 ? 3.623 14.078 -10.438 1 95.88 128 LEU A O 1
ATOM 943 N N . GLU A 1 129 ? 4.129 16.234 -10.758 1 96.38 129 GLU A N 1
ATOM 944 C CA . GLU A 1 129 ? 5.074 15.945 -11.828 1 96.38 129 GLU A CA 1
ATOM 945 C C . GLU A 1 129 ? 6.305 15.219 -11.289 1 96.38 129 GLU A C 1
ATOM 947 O O . GLU A 1 129 ? 7.027 14.562 -12.047 1 96.38 129 GLU A O 1
ATOM 952 N N . ARG A 1 130 ? 6.547 15.328 -10.031 1 98.19 130 ARG A N 1
ATOM 953 C CA . ARG A 1 130 ? 7.727 14.719 -9.43 1 98.19 130 ARG A CA 1
ATOM 954 C C . ARG A 1 130 ? 7.43 13.289 -8.977 1 98.19 130 ARG A C 1
ATOM 956 O O . ARG A 1 130 ? 8.352 12.523 -8.68 1 98.19 130 ARG A O 1
ATOM 963 N N . ARG A 1 131 ? 6.199 12.906 -8.938 1 98.56 131 ARG A N 1
ATOM 964 C CA . ARG A 1 131 ? 5.848 11.547 -8.531 1 98.56 131 ARG A CA 1
ATOM 965 C C . ARG A 1 131 ? 6.188 10.547 -9.625 1 98.56 131 ARG A C 1
ATOM 967 O O . ARG A 1 131 ? 5.949 10.797 -10.805 1 98.56 131 ARG A O 1
ATOM 974 N N . PRO A 1 132 ? 6.738 9.492 -9.273 1 98.44 132 PRO A N 1
ATOM 975 C CA . PRO A 1 132 ? 7.047 8.469 -10.273 1 98.44 132 PRO A CA 1
ATOM 976 C C . PRO A 1 132 ? 5.793 7.785 -10.82 1 98.44 132 PRO A C 1
ATOM 978 O O . PRO A 1 132 ? 4.703 7.965 -10.273 1 98.44 132 PRO A O 1
ATOM 981 N N . ARG A 1 133 ? 6.012 7.098 -11.945 1 96.81 133 ARG A N 1
ATOM 982 C CA . ARG A 1 133 ? 4.984 6.191 -12.461 1 96.81 133 ARG A CA 1
ATOM 983 C C . ARG A 1 133 ? 4.969 4.887 -11.672 1 96.81 133 ARG A C 1
ATOM 985 O O . ARG A 1 133 ? 6 4.449 -11.164 1 96.81 133 ARG A O 1
ATOM 992 N N . MET A 1 134 ? 3.805 4.234 -11.641 1 97.25 134 MET A N 1
ATOM 993 C CA . MET A 1 134 ? 3.658 3.01 -10.859 1 97.25 134 MET A CA 1
ATOM 994 C C . MET A 1 134 ? 4.625 1.936 -11.344 1 97.25 134 MET A C 1
ATOM 996 O O . MET A 1 134 ? 5.141 1.151 -10.547 1 97.25 134 MET A O 1
ATOM 1000 N N . LYS A 1 135 ? 4.828 1.879 -12.586 1 94.44 135 LYS A N 1
ATOM 1001 C CA . LYS A 1 135 ? 5.793 0.916 -13.109 1 94.44 135 LYS A CA 1
ATOM 1002 C C . LYS A 1 135 ? 7.164 1.099 -12.469 1 94.44 135 LYS A C 1
ATOM 1004 O O . LYS A 1 135 ? 7.797 0.125 -12.062 1 94.44 135 LYS A O 1
ATOM 1009 N N . ALA A 1 136 ? 7.633 2.301 -12.445 1 96.62 136 ALA A N 1
ATOM 1010 C CA . ALA A 1 136 ? 8.914 2.611 -11.82 1 96.62 136 ALA A CA 1
ATOM 1011 C C . ALA A 1 136 ? 8.906 2.268 -10.336 1 96.62 136 ALA A C 1
ATOM 1013 O O . ALA A 1 136 ? 9.898 1.779 -9.797 1 96.62 136 ALA A O 1
ATOM 1014 N N . VAL A 1 137 ? 7.805 2.49 -9.695 1 98.12 137 VAL A N 1
ATOM 1015 C CA . VAL A 1 137 ? 7.656 2.174 -8.281 1 98.12 137 VAL A CA 1
ATOM 1016 C C . VAL A 1 137 ? 7.793 0.667 -8.07 1 98.12 137 VAL A C 1
ATOM 1018 O O . VAL A 1 137 ? 8.57 0.219 -7.227 1 98.12 137 VAL A O 1
ATOM 1021 N N . ALA A 1 138 ? 7.055 -0.068 -8.859 1 95.5 138 ALA A N 1
ATOM 1022 C CA . ALA A 1 138 ? 7.094 -1.524 -8.758 1 95.5 138 ALA A CA 1
ATOM 1023 C C . ALA A 1 138 ? 8.492 -2.057 -9.031 1 95.5 138 ALA A C 1
ATOM 1025 O O . ALA A 1 138 ? 8.969 -2.959 -8.344 1 95.5 138 ALA A O 1
ATOM 1026 N N . ASP A 1 139 ? 9.141 -1.496 -10 1 94.06 139 ASP A N 1
ATOM 1027 C CA . ASP A 1 139 ? 10.5 -1.9 -10.328 1 94.06 139 ASP A CA 1
ATOM 1028 C C . ASP A 1 139 ? 11.453 -1.613 -9.164 1 94.06 139 ASP A C 1
ATOM 1030 O O . ASP A 1 139 ? 12.312 -2.436 -8.836 1 94.06 139 ASP A O 1
ATOM 1034 N N . SER A 1 140 ? 11.305 -0.483 -8.578 1 96.69 140 SER A N 1
ATOM 1035 C CA . SER A 1 140 ? 12.148 -0.113 -7.445 1 96.69 140 SER A CA 1
ATOM 1036 C C . SER A 1 140 ? 11.938 -1.052 -6.266 1 96.69 140 SER A C 1
ATOM 1038 O O . SER A 1 140 ? 12.898 -1.499 -5.637 1 96.69 140 SER A O 1
ATOM 1040 N N . LEU A 1 141 ? 10.742 -1.374 -5.996 1 94.94 141 LEU A N 1
ATOM 1041 C CA . LEU A 1 141 ? 10.453 -2.242 -4.863 1 94.94 141 LEU A CA 1
ATOM 1042 C C . LEU A 1 141 ? 10.977 -3.652 -5.105 1 94.94 141 LEU A C 1
ATOM 1044 O O . LEU A 1 141 ? 11.453 -4.312 -4.176 1 94.94 141 LEU A O 1
ATOM 1048 N N . ASP A 1 142 ? 10.812 -4.066 -6.309 1 90.12 142 ASP A N 1
ATOM 1049 C CA . ASP A 1 142 ? 11.336 -5.383 -6.664 1 90.12 142 ASP A CA 1
ATOM 1050 C C . ASP A 1 142 ? 12.844 -5.453 -6.461 1 90.12 142 ASP A C 1
ATOM 1052 O O . ASP A 1 142 ? 13.367 -6.457 -5.977 1 90.12 142 ASP A O 1
ATOM 1056 N N . LYS A 1 143 ? 13.531 -4.445 -6.801 1 90.69 143 LYS A N 1
ATOM 1057 C CA . LYS A 1 143 ? 14.977 -4.375 -6.641 1 90.69 143 LYS A CA 1
ATOM 1058 C C . LYS A 1 143 ? 15.375 -4.355 -5.168 1 90.69 143 LYS A C 1
ATOM 1060 O O . LYS A 1 143 ? 16.375 -4.957 -4.781 1 90.69 143 LYS A O 1
ATOM 1065 N N . ILE A 1 144 ? 14.656 -3.682 -4.375 1 89.88 144 ILE A N 1
ATOM 1066 C CA . ILE A 1 144 ? 14.922 -3.572 -2.945 1 89.88 144 ILE A CA 1
ATOM 1067 C C . ILE A 1 144 ? 14.75 -4.934 -2.281 1 89.88 144 ILE A C 1
ATOM 1069 O O . ILE A 1 144 ? 15.539 -5.312 -1.411 1 89.88 144 ILE A O 1
ATOM 1073 N N . GLY A 1 145 ? 13.695 -5.695 -2.668 1 77.19 145 GLY A N 1
ATOM 1074 C CA . GLY A 1 145 ? 13.406 -6.984 -2.059 1 77.19 145 GLY A CA 1
ATOM 1075 C C . GLY A 1 145 ? 14.312 -8.094 -2.555 1 77.19 145 GLY A C 1
ATOM 1076 O O . GLY A 1 145 ? 14.273 -9.211 -2.039 1 77.19 145 GLY A O 1
ATOM 1077 N N . SER A 1 146 ? 14.961 -7.918 -3.652 1 67.31 146 SER A N 1
ATOM 1078 C CA . SER A 1 146 ? 15.867 -8.922 -4.191 1 67.31 146 SER A CA 1
ATOM 1079 C C . SER A 1 146 ? 17.25 -8.82 -3.545 1 67.31 146 SER A C 1
ATOM 1081 O O . SER A 1 146 ? 17.672 -7.73 -3.16 1 67.31 146 SER A O 1
ATOM 1083 N N . MET B 1 1 ? 46.656 -25.969 -21.328 1 33.38 1 MET B N 1
ATOM 1084 C CA . MET B 1 1 ? 45.906 -24.797 -21.734 1 33.38 1 MET B CA 1
ATOM 1085 C C . MET B 1 1 ? 44.438 -24.891 -21.297 1 33.38 1 MET B C 1
ATOM 1087 O O . MET B 1 1 ? 43.656 -25.641 -21.891 1 33.38 1 MET B O 1
ATOM 1091 N N . GLY B 1 2 ? 44.156 -24.906 -19.969 1 35.5 2 GLY B N 1
ATOM 1092 C CA . GLY B 1 2 ? 42.938 -25.141 -19.25 1 35.5 2 GLY B CA 1
ATOM 1093 C C . GLY B 1 2 ? 41.812 -24.172 -19.609 1 35.5 2 GLY B C 1
ATOM 1094 O O . GLY B 1 2 ? 42.062 -22.953 -19.625 1 35.5 2 GLY B O 1
ATOM 1095 N N . CYS B 1 3 ? 40.906 -24.531 -20.5 1 34.06 3 CYS B N 1
ATOM 1096 C CA . CYS B 1 3 ? 39.719 -23.766 -20.891 1 34.06 3 CYS B CA 1
ATOM 1097 C C . CYS B 1 3 ? 38.938 -23.297 -19.672 1 34.06 3 CYS B C 1
ATOM 1099 O O . CYS B 1 3 ? 38.375 -24.125 -18.922 1 34.06 3 CYS B O 1
ATOM 1101 N N . ALA B 1 4 ? 39.406 -22.344 -18.875 1 43.22 4 ALA B N 1
ATOM 1102 C CA . ALA B 1 4 ? 38.562 -21.688 -17.891 1 43.22 4 ALA B CA 1
ATOM 1103 C C . ALA B 1 4 ? 37.219 -21.312 -18.516 1 43.22 4 ALA B C 1
ATOM 1105 O O . ALA B 1 4 ? 37.156 -20.484 -19.422 1 43.22 4 ALA B O 1
ATOM 1106 N N . LEU B 1 5 ? 36.312 -22.297 -18.734 1 40.97 5 LEU B N 1
ATOM 1107 C CA . LEU B 1 5 ? 34.969 -21.891 -19.125 1 40.97 5 LEU B CA 1
ATOM 1108 C C . LEU B 1 5 ? 34.469 -20.766 -18.25 1 40.97 5 LEU B C 1
ATOM 1110 O O . LEU B 1 5 ? 34.625 -20.797 -17.016 1 40.97 5 LEU B O 1
ATOM 1114 N N . PRO B 1 6 ? 34.5 -19.562 -18.75 1 41.19 6 PRO B N 1
ATOM 1115 C CA . PRO B 1 6 ? 33.938 -18.484 -17.938 1 41.19 6 PRO B CA 1
ATOM 1116 C C . PRO B 1 6 ? 32.562 -18.859 -17.359 1 41.19 6 PRO B C 1
ATOM 1118 O O . PRO B 1 6 ? 31.719 -19.422 -18.047 1 41.19 6 PRO B O 1
ATOM 1121 N N . TYR B 1 7 ? 32.469 -19.375 -16.156 1 39.28 7 TYR B N 1
ATOM 1122 C CA . TYR B 1 7 ? 31.203 -19.516 -15.43 1 39.28 7 TYR B CA 1
ATOM 1123 C C . TYR B 1 7 ? 30.344 -18.281 -15.586 1 39.28 7 TYR B C 1
ATOM 1125 O O . TYR B 1 7 ? 30.625 -17.234 -14.984 1 39.28 7 TYR B O 1
ATOM 1133 N N . VAL B 1 8 ? 30.047 -17.906 -16.781 1 38.84 8 VAL B N 1
ATOM 1134 C CA . VAL B 1 8 ? 29 -16.906 -16.828 1 38.84 8 VAL B CA 1
ATOM 1135 C C . VAL B 1 8 ? 27.859 -17.297 -15.891 1 38.84 8 VAL B C 1
ATOM 1137 O O . VAL B 1 8 ? 27.328 -18.406 -15.992 1 38.84 8 VAL B O 1
ATOM 1140 N N . LYS B 1 9 ? 27.891 -16.828 -14.68 1 40.69 9 LYS B N 1
ATOM 1141 C CA . LYS B 1 9 ? 26.719 -16.984 -13.828 1 40.69 9 LYS B CA 1
ATOM 1142 C C . LYS B 1 9 ? 25.438 -16.922 -14.641 1 40.69 9 LYS B C 1
ATOM 1144 O O . LYS B 1 9 ? 25.266 -16.016 -15.469 1 40.69 9 LYS B O 1
ATOM 1149 N N . PRO B 1 10 ? 24.719 -18 -14.938 1 38.69 10 PRO B N 1
ATOM 1150 C CA . PRO B 1 10 ? 23.453 -17.875 -15.68 1 38.69 10 PRO B CA 1
ATOM 1151 C C . PRO B 1 10 ? 22.609 -16.703 -15.211 1 38.69 10 PRO B C 1
ATOM 1153 O O . PRO B 1 10 ? 22.703 -16.281 -14.047 1 38.69 10 PRO B O 1
ATOM 1156 N N . PRO B 1 11 ? 22.172 -15.781 -16.156 1 39.44 11 PRO B N 1
ATOM 1157 C CA . PRO B 1 11 ? 21.297 -14.703 -15.695 1 39.44 11 PRO B CA 1
ATOM 1158 C C . PRO B 1 11 ? 20.281 -15.164 -14.648 1 39.44 11 PRO B C 1
ATOM 1160 O O . PRO B 1 11 ? 19.812 -16.297 -14.703 1 39.44 11 PRO B O 1
ATOM 1163 N N . VAL B 1 12 ? 20.547 -15.109 -13.375 1 41.75 12 VAL B N 1
ATOM 1164 C CA . VAL B 1 12 ? 19.516 -15.344 -12.375 1 41.75 12 VAL B CA 1
ATOM 1165 C C . VAL B 1 12 ? 18.141 -15.18 -13.008 1 41.75 12 VAL B C 1
ATOM 1167 O O . VAL B 1 12 ? 17.891 -14.219 -13.75 1 41.75 12 VAL B O 1
ATOM 1170 N N . PRO B 1 13 ? 17.438 -16.156 -13.391 1 44.66 13 PRO B N 1
ATOM 1171 C CA . PRO B 1 13 ? 16.094 -16.094 -13.992 1 44.66 13 PRO B CA 1
ATOM 1172 C C . PRO B 1 13 ? 15.281 -14.906 -13.469 1 44.66 13 PRO B C 1
ATOM 1174 O O . PRO B 1 13 ? 15.383 -14.555 -12.297 1 44.66 13 PRO B O 1
ATOM 1177 N N . ASP B 1 14 ? 14.922 -13.859 -14.281 1 53.75 14 ASP B N 1
ATOM 1178 C CA . ASP B 1 14 ? 14.164 -12.625 -14.117 1 53.75 14 ASP B CA 1
ATOM 1179 C C . ASP B 1 14 ? 12.922 -12.852 -13.25 1 53.75 14 ASP B C 1
ATOM 1181 O O . ASP B 1 14 ? 11.977 -13.516 -13.68 1 53.75 14 ASP B O 1
ATOM 1185 N N . ARG B 1 15 ? 12.992 -13.18 -11.984 1 63.12 15 ARG B N 1
ATOM 1186 C CA . ARG B 1 15 ? 11.805 -13.344 -11.148 1 63.12 15 ARG B CA 1
ATOM 1187 C C . ARG B 1 15 ? 10.789 -12.242 -11.43 1 63.12 15 ARG B C 1
ATOM 1189 O O . ARG B 1 15 ? 11.148 -11.07 -11.539 1 63.12 15 ARG B O 1
ATOM 1196 N N . PRO B 1 16 ? 9.625 -12.727 -11.641 1 77.69 16 PRO B N 1
ATOM 1197 C CA . PRO B 1 16 ? 8.594 -11.719 -11.922 1 77.69 16 PRO B CA 1
ATOM 1198 C C . PRO B 1 16 ? 8.422 -10.727 -10.773 1 77.69 16 PRO B C 1
ATOM 1200 O O . PRO B 1 16 ? 8.555 -11.102 -9.602 1 77.69 16 PRO B O 1
ATOM 1203 N N . ASN B 1 17 ? 8.406 -9.555 -11.117 1 89.44 17 ASN B N 1
ATOM 1204 C CA . ASN B 1 17 ? 8.109 -8.508 -10.148 1 89.44 17 ASN B CA 1
ATOM 1205 C C . ASN B 1 17 ? 6.809 -8.789 -9.398 1 89.44 17 ASN B C 1
ATOM 1207 O O . ASN B 1 17 ? 5.734 -8.805 -10 1 89.44 17 ASN B O 1
ATOM 1211 N N . ALA B 1 18 ? 6.871 -9.023 -8.141 1 91.12 18 ALA B N 1
ATOM 1212 C CA . ALA B 1 18 ? 5.734 -9.477 -7.344 1 91.12 18 ALA B CA 1
ATOM 1213 C C . ALA B 1 18 ? 4.734 -8.344 -7.125 1 91.12 18 ALA B C 1
ATOM 1215 O O . ALA B 1 18 ? 3.598 -8.578 -6.719 1 91.12 18 ALA B O 1
ATOM 1216 N N . TYR B 1 19 ? 5.07 -7.145 -7.371 1 94.75 19 TYR B N 1
ATOM 1217 C CA . TYR B 1 19 ? 4.199 -6.004 -7.125 1 94.75 19 TYR B CA 1
ATOM 1218 C C . TYR B 1 19 ? 3.443 -5.609 -8.391 1 94.75 19 TYR B C 1
ATOM 1220 O O . TYR B 1 19 ? 2.498 -4.82 -8.336 1 94.75 19 TYR B O 1
ATOM 1228 N N . ARG B 1 20 ? 3.904 -6.156 -9.477 1 94.75 20 ARG B N 1
ATOM 1229 C CA . ARG B 1 20 ? 3.248 -5.828 -10.742 1 94.75 20 ARG B CA 1
ATOM 1230 C C . ARG B 1 20 ? 2.086 -6.773 -11.016 1 94.75 20 ARG B C 1
ATOM 1232 O O . ARG B 1 20 ? 2.193 -7.98 -10.789 1 94.75 20 ARG B O 1
ATOM 1239 N N . ALA B 1 21 ? 1.062 -6.098 -11.508 1 95.81 21 ALA B N 1
ATOM 1240 C CA . ALA B 1 21 ? -0.064 -6.918 -11.945 1 95.81 21 ALA B CA 1
ATOM 1241 C C . ALA B 1 21 ? 0.352 -7.855 -13.078 1 95.81 21 ALA B C 1
ATOM 1243 O O . ALA B 1 21 ? 1.237 -7.527 -13.875 1 95.81 21 ALA B O 1
ATOM 1244 N N . PRO B 1 22 ? -0.317 -9.016 -13.156 1 93.69 22 PRO B N 1
ATOM 1245 C CA . PRO B 1 22 ? 0.037 -9.984 -14.195 1 93.69 22 PRO B CA 1
ATOM 1246 C C . PRO B 1 22 ? 0.011 -9.375 -15.602 1 93.69 22 PRO B C 1
ATOM 1248 O O . PRO B 1 22 ? 0.923 -9.609 -16.391 1 93.69 22 PRO B O 1
ATOM 1251 N N . GLU B 1 23 ? -1.03 -8.547 -15.977 1 93.44 23 GLU B N 1
ATOM 1252 C CA . GLU B 1 23 ? -1.132 -7.953 -17.297 1 93.44 23 GLU B CA 1
ATOM 1253 C C . GLU B 1 23 ? -0.049 -6.898 -17.516 1 93.44 23 GLU B C 1
ATOM 1255 O O . GLU B 1 23 ? 0.291 -6.578 -18.656 1 93.44 23 GLU B O 1
ATOM 1260 N N . ALA B 1 24 ? 0.437 -6.324 -16.422 1 93.69 24 ALA B N 1
ATOM 1261 C CA . ALA B 1 24 ? 1.445 -5.273 -16.531 1 93.69 24 ALA B CA 1
ATOM 1262 C C . ALA B 1 24 ? 2.836 -5.867 -16.734 1 93.69 24 ALA B C 1
ATOM 1264 O O . ALA B 1 24 ? 3.787 -5.145 -17.047 1 93.69 24 ALA B O 1
ATOM 1265 N N . ARG B 1 25 ? 2.986 -7.117 -16.547 1 91.38 25 ARG B N 1
ATOM 1266 C CA . ARG B 1 25 ? 4.27 -7.793 -16.703 1 91.38 25 ARG B CA 1
ATOM 1267 C C . ARG B 1 25 ? 4.547 -8.086 -18.188 1 91.38 25 ARG B C 1
ATOM 1269 O O . ARG B 1 25 ? 5.68 -8.391 -18.562 1 91.38 25 ARG B O 1
ATOM 1276 N N . VAL B 1 26 ? 3.506 -8.008 -18.922 1 87.5 26 VAL B N 1
ATOM 1277 C CA . VAL B 1 26 ? 3.648 -8.242 -20.344 1 87.5 26 VAL B CA 1
ATOM 1278 C C . VAL B 1 26 ? 4.359 -7.055 -21 1 87.5 26 VAL B C 1
ATOM 1280 O O . VAL B 1 26 ? 3.943 -5.906 -20.844 1 87.5 26 VAL B O 1
ATOM 1283 N N . PRO B 1 27 ? 5.422 -7.383 -21.656 1 87 27 PRO B N 1
ATOM 1284 C CA . PRO B 1 27 ? 6.141 -6.289 -22.312 1 87 27 PRO B CA 1
ATOM 1285 C C . PRO B 1 27 ? 5.246 -5.457 -23.234 1 87 27 PRO B C 1
ATOM 1287 O O . PRO B 1 27 ? 4.453 -6.012 -24 1 87 27 PRO B O 1
ATOM 1290 N N . GLY B 1 28 ? 5.367 -4.195 -23.094 1 89.19 28 GLY B N 1
ATOM 1291 C CA . GLY B 1 28 ? 4.648 -3.283 -23.969 1 89.19 28 GLY B CA 1
ATOM 1292 C C . GLY B 1 28 ? 3.258 -2.945 -23.469 1 89.19 28 GLY B C 1
ATOM 1293 O O . GLY B 1 28 ? 2.527 -2.188 -24.109 1 89.19 28 GLY B O 1
ATOM 1294 N N . SER B 1 29 ? 2.867 -3.549 -22.406 1 90.81 29 SER B N 1
ATOM 1295 C CA . SER B 1 29 ? 1.551 -3.244 -21.859 1 90.81 29 SER B CA 1
ATOM 1296 C C . SER B 1 29 ? 1.475 -1.799 -21.375 1 90.81 29 SER B C 1
ATOM 1298 O O . SER B 1 29 ? 2.352 -1.335 -20.641 1 90.81 29 SER B O 1
ATOM 1300 N N . PRO B 1 30 ? 0.4 -1.183 -21.797 1 92.19 30 PRO B N 1
ATOM 1301 C CA . PRO B 1 30 ? 0.27 0.204 -21.344 1 92.19 30 PRO B CA 1
ATOM 1302 C C . PRO B 1 30 ? -0.072 0.308 -19.859 1 92.19 30 PRO B C 1
ATOM 1304 O O . PRO B 1 30 ? -0.71 -0.59 -19.297 1 92.19 30 PRO B O 1
ATOM 1307 N N . PRO B 1 31 ? 0.409 1.37 -19.312 1 92.19 31 PRO B N 1
ATOM 1308 C CA . PRO B 1 31 ? -0.007 1.62 -17.922 1 92.19 31 PRO B CA 1
ATOM 1309 C C . PRO B 1 31 ? -1.521 1.763 -17.781 1 92.19 31 PRO B C 1
ATOM 1311 O O . PRO B 1 31 ? -2.186 2.266 -18.688 1 92.19 31 PRO B O 1
ATOM 1314 N N . SER B 1 32 ? -2.092 1.225 -16.656 1 94.88 32 SER B N 1
ATOM 1315 C CA . SER B 1 32 ? -3.525 1.339 -16.406 1 94.88 32 SER B CA 1
ATOM 1316 C C . SER B 1 32 ? -3.816 1.514 -14.922 1 94.88 32 SER B C 1
ATOM 1318 O O . SER B 1 32 ? -3.051 1.048 -14.07 1 94.88 32 SER B O 1
ATOM 1320 N N . GLN B 1 33 ? -4.91 2.143 -14.672 1 96.06 33 GLN B N 1
ATOM 1321 C CA . GLN B 1 33 ? -5.355 2.312 -13.297 1 96.06 33 GLN B CA 1
ATOM 1322 C C . GLN B 1 33 ? -5.668 0.966 -12.648 1 96.06 33 GLN B C 1
ATOM 1324 O O . GLN B 1 33 ? -5.434 0.777 -11.453 1 96.06 33 GLN B O 1
ATOM 1329 N N . LYS B 1 34 ? -6.152 0.056 -13.461 1 96.81 34 LYS B N 1
ATOM 1330 C CA . LYS B 1 34 ? -6.52 -1.25 -12.922 1 96.81 34 LYS B CA 1
ATOM 1331 C C . LYS B 1 34 ? -5.277 -2.043 -12.516 1 96.81 34 LYS B C 1
ATOM 1333 O O . LYS B 1 34 ? -5.305 -2.781 -11.523 1 96.81 34 LYS B O 1
ATOM 1338 N N . SER B 1 35 ? -4.223 -1.917 -13.25 1 96.94 35 SER B N 1
ATOM 1339 C CA . SER B 1 35 ? -2.977 -2.557 -12.844 1 96.94 35 SER B CA 1
ATOM 1340 C C . SER B 1 35 ? -2.402 -1.906 -11.586 1 96.94 35 SER B C 1
ATOM 1342 O O . SER B 1 35 ? -1.82 -2.586 -10.742 1 96.94 35 SER B O 1
ATOM 1344 N N . ASP B 1 36 ? -2.576 -0.596 -11.461 1 97.38 36 ASP B N 1
ATOM 1345 C CA . ASP B 1 36 ? -2.104 0.119 -10.281 1 97.38 36 ASP B CA 1
ATOM 1346 C C . ASP B 1 36 ? -2.869 -0.313 -9.031 1 97.38 36 ASP B C 1
ATOM 1348 O O . ASP B 1 36 ? -2.281 -0.469 -7.961 1 97.38 36 ASP B O 1
ATOM 1352 N N . VAL B 1 37 ? -4.156 -0.512 -9.195 1 98.12 37 VAL B N 1
ATOM 1353 C CA . VAL B 1 37 ? -4.973 -0.955 -8.07 1 98.12 37 VAL B CA 1
ATOM 1354 C C . VAL B 1 37 ? -4.512 -2.334 -7.605 1 98.12 37 VAL B C 1
ATOM 1356 O O . VAL B 1 37 ? -4.504 -2.623 -6.406 1 98.12 37 VAL B O 1
ATOM 1359 N N . TYR B 1 38 ? -4.172 -3.203 -8.562 1 98 38 TYR B N 1
ATOM 1360 C CA . TYR B 1 38 ? -3.639 -4.516 -8.211 1 98 38 TYR B CA 1
ATOM 1361 C C . TYR B 1 38 ? -2.404 -4.379 -7.324 1 98 38 TYR B C 1
ATOM 1363 O O . TYR B 1 38 ? -2.312 -5.023 -6.273 1 98 38 TYR B O 1
ATOM 1371 N N . SER B 1 39 ? -1.437 -3.553 -7.754 1 97.44 39 SER B N 1
ATOM 1372 C CA . SER B 1 39 ? -0.219 -3.316 -6.984 1 97.44 39 SER B CA 1
ATOM 1373 C C . SER B 1 39 ? -0.541 -2.807 -5.586 1 97.44 39 SER B C 1
ATOM 1375 O O . SER B 1 39 ? 0.101 -3.203 -4.613 1 97.44 39 SER B O 1
ATOM 1377 N N . PHE B 1 40 ? -1.545 -1.942 -5.527 1 98 40 PHE B N 1
ATOM 1378 C CA . PHE B 1 40 ? -2.002 -1.438 -4.238 1 98 40 PHE B CA 1
ATOM 1379 C C . PHE B 1 40 ? -2.504 -2.576 -3.359 1 98 40 PHE B C 1
ATOM 1381 O O . PHE B 1 40 ? -2.166 -2.65 -2.176 1 98 40 PHE B O 1
ATOM 1388 N N . GLY B 1 41 ? -3.307 -3.424 -3.912 1 98.69 41 GLY B N 1
ATOM 1389 C CA . GLY B 1 41 ? -3.824 -4.57 -3.182 1 98.69 41 GLY B CA 1
ATOM 1390 C C . GLY B 1 41 ? -2.732 -5.473 -2.643 1 98.69 41 GLY B C 1
ATOM 1391 O O . GLY B 1 41 ? -2.811 -5.938 -1.502 1 98.69 41 GLY B O 1
ATOM 1392 N N . VAL B 1 42 ? -1.729 -5.695 -3.4 1 98.19 42 VAL B N 1
ATOM 1393 C CA . VAL B 1 42 ? -0.613 -6.535 -2.969 1 98.19 42 VAL B CA 1
ATOM 1394 C C . VAL B 1 42 ? 0.072 -5.898 -1.763 1 98.19 42 VAL B C 1
ATOM 1396 O O . VAL B 1 42 ? 0.371 -6.578 -0.779 1 98.19 42 VAL B O 1
ATOM 1399 N N . LEU B 1 43 ? 0.27 -4.641 -1.859 1 97.69 43 LEU B N 1
ATOM 1400 C CA . LEU B 1 43 ? 0.883 -3.938 -0.738 1 97.69 43 LEU B CA 1
ATOM 1401 C C . LEU B 1 43 ? -0.006 -4.008 0.499 1 97.69 43 LEU B C 1
ATOM 1403 O O . LEU B 1 43 ? 0.487 -4.191 1.613 1 97.69 43 LEU B O 1
ATOM 1407 N N . LEU B 1 44 ? -1.263 -3.807 0.289 1 98.06 44 LEU B N 1
ATOM 1408 C CA . LEU B 1 44 ? -2.203 -3.867 1.402 1 98.06 44 LEU B CA 1
ATOM 1409 C C . LEU B 1 44 ? -2.182 -5.242 2.059 1 98.06 44 LEU B C 1
ATOM 1411 O O . LEU B 1 44 ? -2.213 -5.352 3.287 1 98.06 44 LEU B O 1
ATOM 1415 N N . LEU B 1 45 ? -2.104 -6.293 1.295 1 98.25 45 LEU B N 1
ATOM 1416 C CA . LEU B 1 45 ? -1.982 -7.633 1.857 1 98.25 45 LEU B CA 1
ATOM 1417 C C . LEU B 1 45 ? -0.688 -7.773 2.65 1 98.25 45 LEU B C 1
ATOM 1419 O O . LEU B 1 45 ? -0.669 -8.406 3.709 1 98.25 45 LEU B O 1
ATOM 1423 N N . GLU B 1 46 ? 0.336 -7.246 2.096 1 96.38 46 GL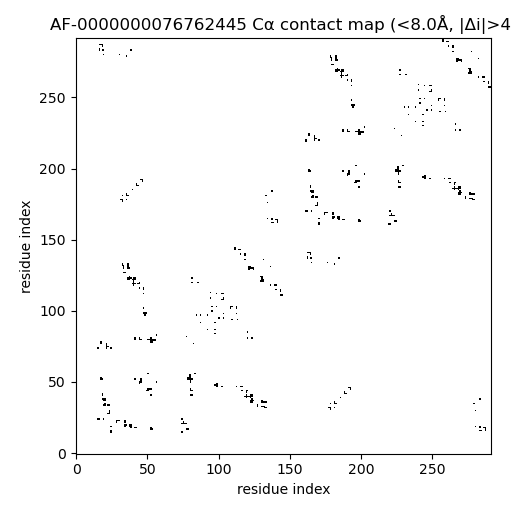U B N 1
ATOM 1424 C CA . GLU B 1 46 ? 1.599 -7.25 2.83 1 96.38 46 GLU B CA 1
ATOM 1425 C C . GLU B 1 46 ? 1.456 -6.547 4.176 1 96.38 46 GLU B C 1
ATOM 1427 O O . GLU B 1 46 ? 1.904 -7.062 5.203 1 96.38 46 GLU B O 1
ATOM 1432 N N . LEU B 1 47 ? 0.833 -5.402 4.191 1 95.31 47 LEU B N 1
ATOM 1433 C CA . LEU B 1 47 ? 0.615 -4.645 5.418 1 95.31 47 LEU B CA 1
ATOM 1434 C C . LEU B 1 47 ? -0.195 -5.457 6.422 1 95.31 47 LEU B C 1
ATOM 1436 O O . LEU B 1 47 ? 0.135 -5.492 7.609 1 95.31 47 LEU B O 1
ATOM 1440 N N . LEU B 1 48 ? -1.166 -6.117 6 1 96.12 48 LEU B N 1
ATOM 1441 C CA . LEU B 1 48 ? -2.105 -6.816 6.867 1 96.12 48 LEU B CA 1
ATOM 1442 C C . LEU B 1 48 ? -1.491 -8.102 7.41 1 96.12 48 LEU B C 1
ATOM 1444 O O . LEU B 1 48 ? -1.802 -8.523 8.531 1 96.12 48 LEU B O 1
ATOM 1448 N N . THR B 1 49 ? -0.634 -8.703 6.652 1 96.12 49 THR B N 1
ATOM 1449 C CA . THR B 1 49 ? -0.134 -10.031 7.012 1 96.12 49 THR B CA 1
ATOM 1450 C C . THR B 1 49 ? 1.273 -9.938 7.594 1 96.12 49 THR B C 1
ATOM 1452 O O . THR B 1 49 ? 1.73 -10.852 8.281 1 96.12 49 THR B O 1
ATOM 1455 N N . GLY B 1 50 ? 2.021 -8.961 7.137 1 92.88 50 GLY B N 1
ATOM 1456 C CA . GLY B 1 50 ? 3.424 -8.852 7.508 1 92.88 50 GLY B CA 1
ATOM 1457 C C . GLY B 1 50 ? 4.332 -9.719 6.66 1 92.88 50 GLY B C 1
ATOM 1458 O O . GLY B 1 50 ? 5.531 -9.812 6.922 1 92.88 50 GLY B O 1
ATOM 1459 N N . ARG B 1 51 ? 3.758 -10.281 5.668 1 92.06 51 ARG B N 1
ATOM 1460 C CA . ARG B 1 51 ? 4.516 -11.195 4.816 1 92.06 51 ARG B CA 1
ATOM 1461 C C . ARG B 1 51 ? 4.898 -10.516 3.502 1 92.06 51 ARG B C 1
ATOM 1463 O O . ARG B 1 51 ? 4.109 -9.758 2.934 1 92.06 51 ARG B O 1
ATOM 1470 N N . SER B 1 52 ? 6.082 -10.82 3.039 1 90.56 52 SER B N 1
ATOM 1471 C CA . SER B 1 52 ? 6.48 -10.328 1.725 1 90.56 52 SER B CA 1
ATOM 1472 C C . SER B 1 52 ? 5.699 -11.023 0.615 1 90.56 52 SER B C 1
ATOM 1474 O O . SER B 1 52 ? 5.254 -12.156 0.782 1 90.56 52 SER B O 1
ATOM 1476 N N . PRO B 1 53 ? 5.566 -10.422 -0.479 1 92.5 53 PRO B N 1
ATOM 1477 C CA . PRO B 1 53 ? 4.715 -10.969 -1.537 1 92.5 53 PRO B CA 1
ATOM 1478 C C . PRO B 1 53 ? 5.141 -12.367 -1.974 1 92.5 53 PRO B C 1
ATOM 1480 O O . PRO B 1 53 ? 4.293 -13.219 -2.254 1 92.5 53 PRO B O 1
ATOM 1483 N N . GLU B 1 54 ? 6.418 -12.641 -1.99 1 87.06 54 GLU B N 1
ATOM 1484 C CA . GLU B 1 54 ? 6.871 -13.938 -2.506 1 87.06 54 GLU B CA 1
ATOM 1485 C C . GLU B 1 54 ? 7.219 -14.891 -1.368 1 87.06 54 GLU B C 1
ATOM 1487 O O . GLU B 1 54 ? 7.609 -16.031 -1.61 1 87.06 54 GLU B O 1
ATOM 1492 N N . GLN B 1 55 ? 7.203 -14.391 -0.161 1 72.75 55 GLN B N 1
ATOM 1493 C CA . GLN B 1 55 ? 7.527 -15.266 0.961 1 72.75 55 GLN B CA 1
ATOM 1494 C C . GLN B 1 55 ? 6.449 -16.328 1.161 1 72.75 55 GLN B C 1
ATOM 1496 O O . GLN B 1 55 ? 5.258 -16.016 1.212 1 72.75 55 GLN B O 1
ATOM 1501 N N . ALA B 1 56 ? 6.984 -17.609 0.901 1 53.5 56 ALA B N 1
ATOM 1502 C CA . ALA B 1 56 ? 6.098 -18.734 1.178 1 53.5 56 ALA B CA 1
ATOM 1503 C C . ALA B 1 56 ? 5.871 -18.891 2.678 1 53.5 56 ALA B C 1
ATOM 1505 O O . ALA B 1 56 ? 6.734 -18.547 3.484 1 53.5 56 ALA B O 1
ATOM 1506 N N . SER B 1 57 ? 4.617 -18.812 3.268 1 48.34 57 SER B N 1
ATOM 1507 C CA . SER B 1 57 ? 4.398 -19.141 4.668 1 48.34 57 SER B CA 1
ATOM 1508 C C . SER B 1 57 ? 5.191 -20.375 5.074 1 48.34 57 SER B C 1
ATOM 1510 O O . SER B 1 57 ? 5.375 -21.297 4.27 1 48.34 57 SER B O 1
ATOM 1512 N N . PRO B 1 58 ? 6.066 -20.219 6.219 1 39.47 58 PRO B N 1
ATOM 1513 C CA . PRO B 1 58 ? 6.75 -21.422 6.707 1 39.47 58 PRO B CA 1
ATOM 1514 C C . PRO B 1 58 ? 5.82 -22.641 6.793 1 39.47 58 PRO B C 1
ATOM 1516 O O . PRO B 1 58 ? 6.203 -23.672 7.352 1 39.47 58 PRO B O 1
ATOM 1519 N N . SER B 1 59 ? 4.57 -22.625 6.754 1 38.53 59 SER B N 1
ATOM 1520 C CA . SER B 1 59 ? 4.062 -23.969 7.043 1 38.53 59 SER B CA 1
ATOM 1521 C C . SER B 1 59 ? 4.781 -25.016 6.207 1 38.53 59 SER B C 1
ATOM 1523 O O . SER B 1 59 ? 5.555 -24.688 5.309 1 38.53 59 SER 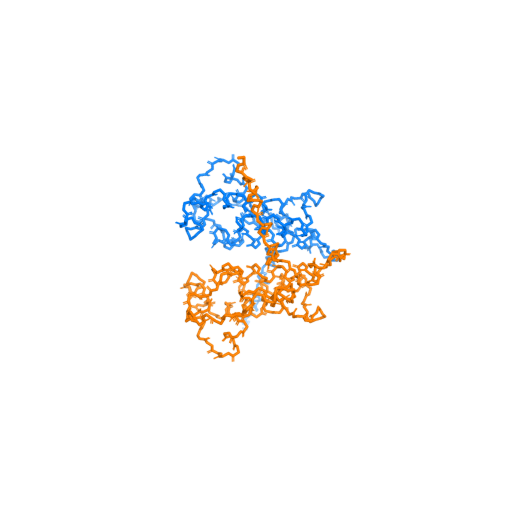B O 1
ATOM 1525 N N . GLY B 1 60 ? 4.098 -26.375 5.934 1 33.06 60 GLY B N 1
ATOM 1526 C CA . GLY B 1 60 ? 4.637 -27.641 5.457 1 33.06 60 GLY B CA 1
ATOM 1527 C C . GLY B 1 60 ? 5.371 -27.516 4.137 1 33.06 60 GLY B C 1
ATOM 1528 O O . GLY B 1 60 ? 4.938 -26.781 3.244 1 33.06 60 GLY B O 1
ATOM 1529 N N . SER B 1 61 ? 6.734 -27.578 4.113 1 34.91 61 SER B N 1
ATOM 1530 C CA . SER B 1 61 ? 7.699 -27.969 3.088 1 34.91 61 SER B CA 1
ATOM 1531 C C . SER B 1 61 ? 7.039 -28.828 2.012 1 34.91 61 SER B C 1
ATOM 1533 O O . SER B 1 61 ? 7.164 -30.047 2.023 1 34.91 61 SER B O 1
ATOM 1535 N N . SER B 1 62 ? 5.746 -28.859 1.867 1 34.44 62 SER B N 1
ATOM 1536 C CA . SER B 1 62 ? 5.629 -29.781 0.744 1 34.44 62 SER B CA 1
ATOM 1537 C C . SER B 1 62 ? 6.324 -29.234 -0.498 1 34.44 62 SER B C 1
ATOM 1539 O O . SER B 1 62 ? 5.957 -28.172 -1.002 1 34.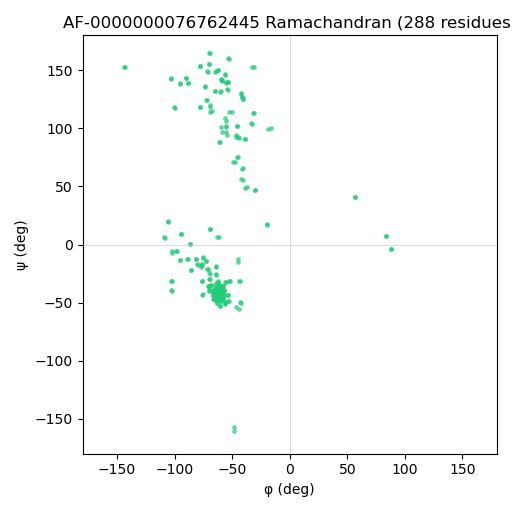44 62 SER B O 1
ATOM 1541 N N . ALA B 1 63 ? 7.672 -29.547 -0.607 1 34.94 63 ALA B N 1
ATOM 1542 C CA . ALA B 1 63 ? 8.461 -29.516 -1.837 1 34.94 63 ALA B CA 1
ATOM 1543 C C . ALA B 1 63 ? 7.594 -29.828 -3.053 1 34.94 63 ALA B C 1
ATOM 1545 O O . ALA B 1 63 ? 7.34 -31 -3.354 1 34.94 63 ALA B O 1
ATOM 1546 N N . SER B 1 64 ? 6.469 -29.328 -3.295 1 36.44 64 SER B N 1
ATOM 1547 C CA . SER B 1 64 ? 6.141 -29.719 -4.66 1 36.44 64 SER B CA 1
ATOM 1548 C C . SER B 1 64 ? 7.246 -29.312 -5.633 1 36.44 64 SER B C 1
ATOM 1550 O O . SER B 1 64 ? 7.609 -28.141 -5.711 1 36.44 64 SER B O 1
ATOM 1552 N N . PHE B 1 65 ? 8.156 -30.203 -5.914 1 33.5 65 PHE B N 1
ATOM 1553 C CA . PHE B 1 65 ? 9.109 -30.281 -7.012 1 33.5 65 PHE B CA 1
ATOM 1554 C C . PHE B 1 65 ? 8.492 -29.781 -8.305 1 33.5 65 PHE B C 1
ATOM 1556 O O . PHE B 1 65 ? 7.762 -30.5 -8.984 1 33.5 65 PHE B O 1
ATOM 1563 N N . SER B 1 66 ? 7.848 -28.641 -8.414 1 39.88 66 SER B N 1
ATOM 1564 C CA . SER B 1 66 ? 7.613 -28.375 -9.828 1 39.88 66 SER B CA 1
ATOM 1565 C C . SER B 1 66 ? 8.914 -28.391 -10.617 1 39.88 66 SER B C 1
ATOM 1567 O O . SER B 1 66 ? 9.883 -27.734 -10.242 1 39.88 66 SER B O 1
ATOM 1569 N N . GLY B 1 67 ? 9.242 -29.406 -11.32 1 33.97 67 GLY B N 1
ATOM 1570 C CA . GLY B 1 67 ? 10.297 -29.594 -12.305 1 33.97 67 GLY B CA 1
ATOM 1571 C C . GLY B 1 67 ? 10.633 -28.312 -13.062 1 33.97 67 GLY B C 1
ATOM 1572 O O . GLY B 1 67 ? 9.844 -27.375 -13.07 1 33.97 67 GLY B O 1
ATOM 1573 N N . PRO B 1 68 ? 11.906 -28.203 -13.562 1 36.91 68 PRO B N 1
ATOM 1574 C CA . PRO B 1 68 ? 12.5 -27.094 -14.297 1 36.91 68 PRO B CA 1
ATOM 1575 C C . PRO B 1 68 ? 11.57 -26.531 -15.367 1 36.91 68 PRO B C 1
ATOM 1577 O O . PRO B 1 68 ? 11.891 -25.516 -16 1 36.91 68 PRO B O 1
ATOM 1580 N N . GLY B 1 69 ? 10.727 -27.297 -15.961 1 35.34 69 GLY B N 1
ATOM 1581 C CA . GLY B 1 69 ? 10.023 -26.953 -17.188 1 35.34 69 GLY B CA 1
ATOM 1582 C C . GLY B 1 69 ? 8.969 -25.875 -16.984 1 35.34 69 GLY B C 1
ATOM 1583 O O . GLY B 1 69 ? 8.273 -25.5 -17.938 1 35.34 69 GLY B O 1
ATOM 1584 N N . ALA B 1 70 ? 8.227 -25.797 -15.867 1 36.31 70 ALA B N 1
ATOM 1585 C CA . ALA B 1 70 ? 7.152 -24.828 -15.664 1 36.31 70 ALA B CA 1
ATOM 1586 C C . ALA B 1 70 ? 7.707 -23.406 -15.523 1 36.31 70 ALA B C 1
ATOM 1588 O O . ALA B 1 70 ? 7.582 -22.797 -14.469 1 36.31 70 ALA B O 1
ATOM 1589 N N . GLY B 1 71 ? 8.781 -23.031 -15.773 1 38.31 71 GLY B N 1
ATOM 1590 C CA . GLY B 1 71 ? 9.477 -21.766 -15.844 1 38.31 71 GLY B CA 1
ATOM 1591 C C . GLY B 1 71 ? 8.672 -20.688 -16.547 1 38.31 71 GLY B C 1
ATOM 1592 O O . GLY B 1 71 ? 8.906 -19.484 -16.344 1 38.31 71 GLY B O 1
ATOM 1593 N N . ALA B 1 72 ? 8.266 -21.016 -17.797 1 40.62 72 ALA B N 1
ATOM 1594 C CA . ALA B 1 72 ? 7.645 -20.078 -18.734 1 40.62 72 ALA B CA 1
ATOM 1595 C C . ALA B 1 72 ? 6.344 -19.516 -18.156 1 40.62 72 ALA B C 1
ATOM 1597 O O . ALA B 1 72 ? 5.984 -18.359 -18.406 1 40.62 72 ALA B O 1
ATOM 1598 N N . ALA B 1 73 ? 5.277 -20.375 -17.656 1 40.81 73 ALA B N 1
ATOM 1599 C CA . ALA B 1 73 ? 3.949 -19.953 -17.219 1 40.81 73 ALA B CA 1
ATOM 1600 C C . ALA B 1 73 ? 4.004 -19.281 -15.844 1 40.81 73 ALA B C 1
ATOM 1602 O O . ALA B 1 73 ? 2.967 -19 -15.242 1 40.81 73 ALA B O 1
ATOM 1603 N N . GLU B 1 74 ? 5.02 -19.344 -15.164 1 47.53 74 GLU B N 1
ATOM 1604 C CA . GLU B 1 74 ? 5.32 -18.75 -13.859 1 47.53 74 GLU B CA 1
ATOM 1605 C C . GLU B 1 74 ? 5.031 -17.266 -13.852 1 47.53 74 GLU B C 1
ATOM 1607 O O . GLU B 1 74 ? 4.664 -16.703 -12.82 1 47.53 74 GLU B O 1
ATOM 1612 N N . GLY B 1 75 ? 5.215 -16.625 -15.039 1 52.78 75 GLY B N 1
ATOM 1613 C CA . GLY B 1 75 ? 5.066 -15.188 -15.188 1 52.78 75 GLY B CA 1
ATOM 1614 C C . GLY B 1 75 ? 3.662 -14.695 -14.891 1 52.78 75 GLY B C 1
ATOM 1615 O O . GLY B 1 75 ? 3.459 -13.516 -14.594 1 52.78 75 GLY B O 1
ATOM 1616 N N . GLN B 1 76 ? 2.631 -15.539 -15.172 1 61.28 76 GLN B N 1
ATOM 1617 C CA . GLN B 1 76 ? 1.245 -15.086 -15.094 1 61.28 76 GLN B CA 1
ATOM 1618 C C . GLN B 1 76 ? 0.64 -15.414 -13.727 1 61.28 76 GLN B C 1
ATOM 1620 O O . GLN B 1 76 ? -0.521 -15.094 -13.469 1 61.28 76 GLN B O 1
ATOM 1625 N N . GLN B 1 77 ? 1.491 -15.844 -12.867 1 80.62 77 GLN B N 1
ATOM 1626 C CA . GLN B 1 77 ? 0.886 -16.312 -11.617 1 80.62 77 GLN B CA 1
ATOM 1627 C C . GLN B 1 77 ? 0.894 -15.211 -10.562 1 80.62 77 GLN B C 1
ATOM 1629 O O . GLN B 1 77 ? 1.788 -14.359 -10.547 1 80.62 77 GLN B O 1
ATOM 1634 N N . ALA B 1 78 ? -0.271 -15.141 -9.844 1 90.44 78 ALA B N 1
ATOM 1635 C CA . ALA B 1 78 ? -0.378 -14.25 -8.695 1 90.44 78 ALA B CA 1
ATOM 1636 C C . ALA B 1 78 ? 0.73 -14.523 -7.68 1 90.44 78 ALA B C 1
ATOM 1638 O O . ALA B 1 78 ? 1.123 -15.68 -7.48 1 90.44 78 ALA B O 1
ATOM 1639 N N . PRO B 1 79 ? 1.307 -13.523 -7.098 1 93.12 79 PRO B N 1
ATOM 1640 C CA . PRO B 1 79 ? 2.299 -13.734 -6.043 1 93.12 79 PRO B CA 1
ATOM 1641 C C . PRO B 1 79 ? 1.786 -14.641 -4.926 1 93.12 79 PRO B C 1
ATOM 1643 O O . PRO B 1 79 ? 0.573 -14.781 -4.746 1 93.12 79 PRO B O 1
ATOM 1646 N N . GLU B 1 80 ? 2.662 -15.188 -4.199 1 93.19 80 GLU B N 1
ATOM 1647 C CA . GLU B 1 80 ? 2.334 -16.172 -3.178 1 93.19 80 GLU B CA 1
ATOM 1648 C C . GLU B 1 80 ? 1.383 -15.602 -2.135 1 93.19 80 GLU B C 1
ATOM 1650 O O . GLU B 1 80 ? 0.453 -16.281 -1.691 1 93.19 80 GLU B O 1
ATOM 1655 N N . ILE B 1 81 ? 1.576 -14.398 -1.751 1 96.62 81 ILE B N 1
ATOM 1656 C CA . ILE B 1 81 ? 0.77 -13.805 -0.69 1 96.62 81 ILE B CA 1
ATOM 1657 C C . ILE B 1 81 ? -0.697 -13.773 -1.113 1 96.62 81 ILE B C 1
ATOM 1659 O O . ILE B 1 81 ? -1.592 -13.977 -0.288 1 96.62 81 ILE B O 1
ATOM 1663 N N . VAL B 1 82 ? -0.913 -13.484 -2.361 1 97.62 82 VAL B N 1
ATOM 1664 C CA . VAL B 1 82 ? -2.277 -13.414 -2.875 1 97.62 82 VAL B CA 1
ATOM 1665 C C . VAL B 1 82 ? -2.922 -14.797 -2.824 1 97.62 82 VAL B C 1
ATOM 1667 O O . VAL B 1 82 ? -4.047 -14.945 -2.34 1 97.62 82 VAL B O 1
ATOM 1670 N N . ARG B 1 83 ? -2.219 -15.727 -3.24 1 96.5 83 ARG B N 1
ATOM 1671 C CA . ARG B 1 83 ? -2.729 -17.094 -3.24 1 96.5 83 ARG B CA 1
ATOM 1672 C C . ARG B 1 83 ? -2.971 -17.578 -1.819 1 96.5 83 ARG B C 1
ATOM 1674 O O . ARG B 1 83 ? -4.016 -18.172 -1.53 1 96.5 83 ARG B O 1
ATOM 1681 N N . TRP B 1 84 ? -2.07 -17.391 -1.022 1 97.25 84 TRP B N 1
ATOM 1682 C CA . TRP B 1 84 ? -2.131 -17.844 0.362 1 97.25 84 TRP B CA 1
ATOM 1683 C C . TRP B 1 84 ? -3.318 -17.219 1.089 1 97.25 84 TRP B C 1
ATOM 1685 O O . TRP B 1 84 ? -4.062 -17.906 1.781 1 97.25 84 TRP B O 1
ATOM 1695 N N . VAL B 1 85 ? -3.471 -15.961 0.977 1 98.12 85 VAL B N 1
ATOM 1696 C CA . VAL B 1 85 ? -4.566 -15.281 1.663 1 98.12 85 VAL B CA 1
ATOM 1697 C C . VAL B 1 85 ? -5.902 -15.742 1.082 1 98.12 85 VAL B C 1
ATOM 1699 O O . VAL B 1 85 ? -6.855 -15.992 1.823 1 98.12 85 VAL B O 1
ATOM 1702 N N . ARG B 1 86 ? -5.98 -15.758 -0.234 1 98 86 ARG B N 1
ATOM 1703 C CA . ARG B 1 86 ? -7.215 -16.219 -0.86 1 98 86 ARG B CA 1
ATOM 1704 C C . ARG B 1 86 ? -7.598 -17.609 -0.34 1 98 86 ARG B C 1
ATOM 1706 O O . ARG B 1 86 ? -8.75 -17.828 0.04 1 98 86 ARG B O 1
ATOM 1713 N N . GLN B 1 87 ? -6.66 -18.484 -0.338 1 97.5 87 GLN B N 1
ATOM 1714 C CA . GLN B 1 87 ? -6.902 -19.844 0.152 1 97.5 87 GLN B CA 1
ATOM 1715 C C . GLN B 1 87 ? -7.328 -19.828 1.618 1 97.5 87 GLN B C 1
ATOM 1717 O O . GLN B 1 87 ? -8.195 -20.594 2.025 1 97.5 87 GLN B O 1
ATOM 1722 N N . GLY B 1 88 ? -6.676 -19.031 2.4 1 97.94 88 GLY B N 1
ATOM 1723 C CA . GLY B 1 88 ? -7.035 -18.922 3.805 1 97.94 88 GLY B CA 1
ATOM 1724 C C . GLY B 1 88 ? -8.484 -18.516 4.02 1 97.94 88 GLY B C 1
ATOM 1725 O O . GLY B 1 88 ? -9.164 -19.062 4.887 1 97.94 88 GLY B O 1
ATOM 1726 N N . PHE B 1 89 ? -8.93 -17.609 3.287 1 97.69 89 PHE B N 1
ATOM 1727 C CA . PHE B 1 89 ? -10.32 -17.172 3.412 1 97.69 89 PHE B CA 1
ATOM 1728 C C . PHE B 1 89 ? -11.273 -18.234 2.904 1 97.69 89 PHE B C 1
ATOM 1730 O O . PHE B 1 89 ? -12.336 -18.469 3.494 1 97.69 89 PHE B O 1
ATOM 1737 N N . GLU B 1 90 ? -10.883 -18.844 1.851 1 97.19 90 GLU B N 1
ATOM 1738 C CA . GLU B 1 90 ? -11.711 -19.922 1.32 1 97.19 90 GLU B CA 1
ATOM 1739 C C . GLU B 1 90 ? -11.852 -21.062 2.328 1 97.19 90 GLU B C 1
ATOM 1741 O O . GLU B 1 90 ? -12.93 -21.641 2.473 1 97.19 90 GLU B O 1
ATOM 1746 N N . ASP B 1 91 ? -10.789 -21.328 3.039 1 97.62 91 ASP B N 1
ATOM 1747 C CA . ASP B 1 91 ? -10.758 -22.406 4.016 1 97.62 91 ASP B CA 1
ATOM 1748 C C . ASP B 1 91 ? -11.273 -21.938 5.371 1 97.62 91 ASP B C 1
ATOM 1750 O O . ASP B 1 91 ? -11.281 -22.703 6.34 1 97.62 91 ASP B O 1
ATOM 1754 N N . ALA B 1 92 ? -11.656 -20.734 5.488 1 97.12 92 ALA B N 1
ATOM 1755 C CA . ALA B 1 92 ? -12.141 -20.141 6.73 1 97.12 92 ALA B CA 1
ATOM 1756 C C . ALA B 1 92 ? -11.109 -20.281 7.844 1 97.12 92 ALA B C 1
ATOM 1758 O O . ALA B 1 92 ? -11.438 -20.688 8.961 1 97.12 92 ALA B O 1
ATOM 1759 N N . ARG B 1 93 ? -9.867 -20.078 7.477 1 97.38 93 ARG B N 1
ATOM 1760 C CA . ARG B 1 93 ? -8.836 -20.094 8.5 1 97.38 93 ARG B CA 1
ATOM 1761 C C . ARG B 1 93 ? -9.023 -18.953 9.492 1 97.38 93 ARG B C 1
ATOM 1763 O O . ARG B 1 93 ? -9.508 -17.875 9.133 1 97.38 93 ARG B O 1
ATOM 1770 N N . PRO B 1 94 ? -8.609 -19.188 10.766 1 96.19 94 PRO B N 1
ATOM 1771 C CA . PRO B 1 94 ? -8.695 -18.094 11.734 1 96.19 94 PRO B CA 1
ATOM 1772 C C . PRO B 1 94 ? -7.871 -16.875 11.32 1 96.19 94 PRO B C 1
ATOM 1774 O O . PRO B 1 94 ? -6.797 -17.031 10.734 1 96.19 94 PRO B O 1
ATOM 1777 N N . LEU B 1 95 ? -8.438 -15.719 11.586 1 95.5 95 LEU B N 1
ATOM 1778 C CA . LEU B 1 95 ? -7.793 -14.461 11.219 1 95.5 95 LEU B CA 1
ATOM 1779 C C . LEU B 1 95 ? -6.398 -14.375 11.828 1 95.5 95 LEU B C 1
ATOM 1781 O O . LEU B 1 95 ? -5.488 -13.789 11.234 1 95.5 95 LEU B O 1
ATOM 1785 N N . SER B 1 96 ? -6.211 -14.945 12.984 1 94.69 96 SER B N 1
ATOM 1786 C CA . SER B 1 96 ? -4.938 -14.906 13.695 1 94.69 96 SER B CA 1
ATOM 1787 C C . SER B 1 96 ? -3.844 -15.625 12.914 1 94.69 96 SER B C 1
ATOM 1789 O O . SER B 1 96 ? -2.654 -15.391 13.141 1 94.69 96 SER B O 1
ATOM 1791 N N . GLU B 1 97 ? -4.199 -16.5 11.961 1 96.38 97 GLU B N 1
ATOM 1792 C CA . GLU B 1 97 ? -3.23 -17.203 11.125 1 96.38 97 GLU B CA 1
ATOM 1793 C C . GLU B 1 97 ? -2.838 -16.359 9.906 1 96.38 97 GLU B C 1
ATOM 1795 O O . GLU B 1 97 ? -1.787 -16.594 9.305 1 96.38 97 GLU B O 1
ATOM 1800 N N . LEU B 1 98 ? -3.717 -15.438 9.602 1 96.69 98 LEU B N 1
ATOM 1801 C CA . LEU B 1 98 ? -3.508 -14.688 8.367 1 96.69 98 LEU B CA 1
ATOM 1802 C C . LEU B 1 98 ? -2.947 -13.305 8.656 1 96.69 98 LEU B C 1
ATOM 1804 O O . LEU B 1 98 ? -2.047 -12.836 7.953 1 96.69 98 LEU B O 1
ATOM 1808 N N . ALA B 1 99 ? -3.428 -12.703 9.672 1 96.31 99 ALA B N 1
ATOM 1809 C CA . ALA B 1 99 ? -3.088 -11.312 9.977 1 96.31 99 ALA B CA 1
ATOM 1810 C C . ALA B 1 99 ? -1.86 -11.227 10.875 1 96.31 99 ALA B C 1
ATOM 1812 O O . ALA B 1 99 ? -1.655 -12.094 11.734 1 96.31 99 ALA B O 1
ATOM 1813 N N . ASP B 1 100 ? -1.11 -10.25 10.602 1 92.88 100 ASP B N 1
ATOM 1814 C CA . ASP B 1 100 ? -0.05 -9.922 11.555 1 92.88 100 ASP B CA 1
ATOM 1815 C C . ASP B 1 100 ? -0.62 -9.672 12.945 1 92.88 100 ASP B C 1
ATOM 1817 O O . ASP B 1 100 ? -1.674 -9.055 13.094 1 92.88 100 ASP B O 1
ATOM 1821 N N . GLU B 1 101 ? 0.106 -10.031 13.914 1 89.81 101 GLU B N 1
ATOM 1822 C CA . GLU B 1 101 ? -0.351 -9.891 15.289 1 89.81 101 GLU B CA 1
ATOM 1823 C C . GLU B 1 101 ? -0.607 -8.43 15.641 1 89.81 101 GLU B C 1
ATOM 1825 O O . GLU B 1 101 ? -1.531 -8.117 16.406 1 89.81 101 GLU B O 1
ATOM 1830 N N . ALA B 1 102 ? 0.143 -7.578 15.141 1 86 102 ALA B N 1
ATOM 1831 C CA . ALA B 1 102 ? 0.021 -6.156 15.445 1 86 102 ALA B CA 1
ATOM 1832 C C . ALA B 1 102 ? -1.311 -5.602 14.953 1 86 102 ALA B C 1
ATOM 1834 O O . ALA B 1 102 ? -1.817 -4.613 15.484 1 86 102 ALA B O 1
ATOM 1835 N N . MET B 1 103 ? -1.856 -6.215 13.961 1 89.06 103 MET B N 1
ATOM 1836 C CA . MET B 1 103 ? -3.129 -5.777 13.391 1 89.06 103 MET B CA 1
ATOM 1837 C C . MET B 1 103 ? -4.293 -6.18 14.289 1 89.06 103 MET B C 1
ATOM 1839 O O . MET B 1 103 ? -5.395 -5.637 14.164 1 89.06 103 MET B O 1
ATOM 1843 N N . LEU B 1 104 ? -4.02 -7.098 15.148 1 89.56 104 LEU B N 1
ATOM 1844 C CA . LEU B 1 104 ? -5.105 -7.66 15.945 1 89.56 104 LEU B CA 1
ATOM 1845 C C . LEU B 1 104 ? -5.016 -7.191 17.391 1 89.56 104 LEU B C 1
ATOM 1847 O O . LEU B 1 104 ? -5.723 -7.707 18.266 1 89.56 104 LEU B O 1
ATOM 1851 N N . ARG B 1 105 ? -4.133 -6.344 17.656 1 77.69 105 ARG B N 1
ATOM 1852 C CA . ARG B 1 105 ? -3.889 -5.945 19.031 1 77.69 105 ARG B CA 1
ATOM 1853 C C . ARG B 1 105 ? -5.133 -5.301 19.641 1 77.69 105 ARG B C 1
ATOM 1855 O O . ARG B 1 105 ? -5.434 -5.512 20.828 1 77.69 105 ARG B O 1
ATOM 1862 N N . ASP B 1 106 ? -5.855 -4.57 18.984 1 67.44 106 ASP B N 1
ATOM 1863 C CA . ASP B 1 106 ? -7.078 -4 19.531 1 67.44 106 ASP B CA 1
ATOM 1864 C C . ASP B 1 106 ? -8.305 -4.793 19.078 1 67.44 106 ASP B C 1
ATOM 1866 O O . ASP B 1 106 ? -8.422 -5.148 17.906 1 67.44 106 ASP B O 1
ATOM 1870 N N . ALA B 1 107 ? -9.102 -5.438 20.031 1 58.72 107 ALA B N 1
ATOM 1871 C CA . ALA B 1 107 ? -10.266 -6.289 19.797 1 58.72 107 ALA B CA 1
ATOM 1872 C C . ALA B 1 107 ? -11.172 -5.699 18.719 1 58.72 107 ALA B C 1
ATOM 1874 O O . ALA B 1 107 ? -11.695 -6.43 17.875 1 58.72 107 ALA B O 1
ATOM 1875 N N . GLY B 1 108 ? -11.461 -4.504 18.906 1 62.94 108 GLY B N 1
ATOM 1876 C CA . GLY B 1 108 ? -12.352 -3.883 17.938 1 62.94 108 GLY B CA 1
ATOM 1877 C C . GLY B 1 108 ? -11.781 -3.863 16.531 1 62.94 108 GLY B C 1
ATOM 1878 O O . GLY B 1 108 ? -12.5 -3.594 15.57 1 62.94 108 GLY B O 1
ATOM 1879 N N . ALA B 1 109 ? -10.602 -4.59 16.516 1 81.38 109 ALA B N 1
ATOM 1880 C CA . ALA B 1 109 ? -9.82 -4.418 15.297 1 81.38 109 ALA B CA 1
ATOM 1881 C C . ALA B 1 109 ? -10.062 -5.57 14.328 1 81.38 109 ALA B C 1
ATOM 1883 O O . ALA B 1 109 ? -9.797 -5.449 13.125 1 81.38 109 ALA B O 1
ATOM 1884 N N . ARG B 1 110 ? -10.867 -6.633 14.805 1 89.69 110 ARG B N 1
ATOM 1885 C CA . ARG B 1 110 ? -10.945 -7.805 13.938 1 89.69 110 ARG B CA 1
ATOM 1886 C C . ARG B 1 110 ? -11.859 -7.547 12.75 1 89.69 110 ARG B C 1
ATOM 1888 O O . ARG B 1 110 ? -11.547 -7.934 11.625 1 89.69 110 ARG B O 1
ATOM 1895 N N . LYS B 1 111 ? -12.992 -6.922 13.055 1 92.5 111 LYS B N 1
ATOM 1896 C CA . LYS B 1 111 ? -13.922 -6.621 11.969 1 92.5 111 LYS B CA 1
ATOM 1897 C C . LYS B 1 111 ? -13.273 -5.711 10.93 1 92.5 111 LYS B C 1
ATOM 1899 O O . LYS B 1 111 ? -13.453 -5.906 9.727 1 92.5 111 LYS B O 1
ATOM 1904 N N . GLU B 1 112 ? -12.57 -4.754 11.398 1 93.88 112 GLU B N 1
ATOM 1905 C CA . GLU B 1 112 ? -11.883 -3.826 10.508 1 93.88 112 GLU B CA 1
ATOM 1906 C C . GLU B 1 112 ? -10.82 -4.539 9.688 1 93.88 112 GLU B C 1
ATOM 1908 O O . GLU B 1 112 ? -10.656 -4.266 8.492 1 93.88 112 GLU B O 1
ATOM 1913 N N . VAL B 1 113 ? -10.125 -5.457 10.305 1 95.81 113 VAL B N 1
ATOM 1914 C CA . VAL B 1 113 ? -9.07 -6.203 9.617 1 95.81 113 VAL B CA 1
ATOM 1915 C C . VAL B 1 113 ? -9.68 -7.086 8.531 1 95.81 113 VAL B C 1
ATOM 1917 O O . VAL B 1 113 ? -9.172 -7.141 7.41 1 95.81 113 VAL B O 1
ATOM 1920 N N . VAL B 1 114 ? -10.742 -7.711 8.867 1 96.56 114 VAL B N 1
ATOM 1921 C CA . VAL B 1 114 ? -11.43 -8.547 7.887 1 96.56 114 VAL B CA 1
ATOM 1922 C C . VAL B 1 114 ? -11.898 -7.691 6.711 1 96.56 114 VAL B C 1
ATOM 1924 O O . VAL B 1 114 ? -11.711 -8.07 5.551 1 96.56 114 VAL B O 1
ATOM 1927 N N . ALA B 1 115 ? -12.484 -6.566 7.031 1 96.81 115 ALA B N 1
ATOM 1928 C CA . ALA B 1 115 ? -12.938 -5.656 5.984 1 96.81 115 ALA B CA 1
ATOM 1929 C C . ALA B 1 115 ? -11.781 -5.215 5.098 1 96.81 115 ALA B C 1
ATOM 1931 O O . ALA B 1 115 ? -11.914 -5.145 3.875 1 96.81 115 ALA B O 1
ATOM 1932 N N . ALA B 1 116 ? -10.641 -4.965 5.695 1 97.31 116 ALA B N 1
ATOM 1933 C CA . ALA B 1 116 ? -9.461 -4.555 4.934 1 97.31 116 ALA B CA 1
ATOM 1934 C C . ALA B 1 116 ? -8.977 -5.684 4.031 1 97.31 116 ALA B C 1
ATOM 1936 O O . ALA B 1 116 ? -8.57 -5.441 2.891 1 97.31 116 ALA B O 1
ATOM 1937 N N . PHE B 1 117 ? -9.008 -6.891 4.5 1 98.25 117 PHE B N 1
ATOM 1938 C CA . PHE B 1 117 ? -8.664 -8.039 3.664 1 98.25 117 PHE B CA 1
ATOM 1939 C C . PHE B 1 117 ? -9.586 -8.125 2.455 1 98.25 117 PHE B C 1
ATOM 1941 O O . PHE B 1 117 ? -9.125 -8.383 1.339 1 98.25 117 PHE B O 1
ATOM 1948 N N . HIS B 1 118 ? -10.82 -7.895 2.705 1 98.56 118 HIS B N 1
ATOM 1949 C CA . HIS B 1 118 ? -11.766 -7.965 1.596 1 98.56 118 HIS B CA 1
ATOM 1950 C C . HIS B 1 118 ? -11.469 -6.891 0.555 1 98.56 118 HIS B C 1
ATOM 1952 O O . HIS B 1 118 ? -11.562 -7.145 -0.648 1 98.56 118 HIS B O 1
ATOM 1958 N N . VAL B 1 119 ? -11.164 -5.727 1.013 1 98.69 119 VAL B N 1
ATOM 1959 C CA . VAL B 1 119 ? -10.773 -4.656 0.098 1 98.69 119 VAL B CA 1
ATOM 1960 C C . VAL B 1 119 ? -9.555 -5.09 -0.707 1 98.69 119 VAL B C 1
ATOM 1962 O O . VAL B 1 119 ? -9.531 -4.973 -1.935 1 98.69 119 VAL B O 1
ATOM 1965 N N . ALA B 1 120 ? -8.547 -5.648 -0.037 1 98.81 120 ALA B N 1
ATOM 1966 C CA . ALA B 1 120 ? -7.305 -6.062 -0.686 1 98.81 120 ALA B CA 1
ATOM 1967 C C . ALA B 1 120 ? -7.566 -7.16 -1.715 1 98.81 120 ALA B C 1
ATOM 1969 O O . ALA B 1 120 ? -7.062 -7.098 -2.84 1 98.81 120 ALA B O 1
ATOM 1970 N N . LEU B 1 121 ? -8.328 -8.102 -1.327 1 98.75 121 LEU B N 1
ATOM 1971 C CA . LEU B 1 121 ? -8.633 -9.219 -2.217 1 98.75 121 LEU B CA 1
ATOM 1972 C C . LEU B 1 121 ? -9.422 -8.742 -3.432 1 98.75 121 LEU B C 1
ATOM 1974 O O . LEU B 1 121 ? -9.25 -9.273 -4.531 1 98.75 121 LEU B O 1
ATOM 1978 N N . GLY B 1 122 ? -10.32 -7.742 -3.207 1 98.75 122 GLY B N 1
ATOM 1979 C CA . GLY B 1 122 ? -10.992 -7.121 -4.34 1 98.75 122 GLY B CA 1
ATOM 1980 C C . GLY B 1 122 ? -10.031 -6.465 -5.312 1 98.75 122 GLY B C 1
ATOM 1981 O O . GLY B 1 122 ? -10.219 -6.551 -6.527 1 98.75 122 GLY B O 1
ATOM 1982 N N . CYS B 1 123 ? -8.992 -5.875 -4.844 1 98.75 123 CYS B N 1
ATOM 1983 C CA . CYS B 1 123 ? -8.016 -5.16 -5.656 1 98.75 123 CYS B CA 1
ATOM 1984 C C . CYS B 1 123 ? -7.199 -6.125 -6.508 1 98.75 123 CYS B C 1
ATOM 1986 O O . CYS B 1 123 ? -6.73 -5.762 -7.59 1 98.75 123 CYS B O 1
ATOM 1988 N N . VAL B 1 124 ? -7 -7.355 -6.035 1 98.25 124 VAL B N 1
ATOM 1989 C CA . VAL B 1 124 ? -6.078 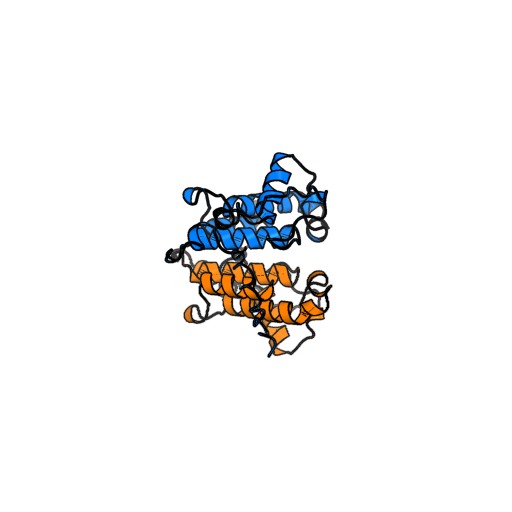-8.266 -6.711 1 98.25 124 VAL B CA 1
ATOM 1990 C C . VAL B 1 124 ? -6.863 -9.328 -7.469 1 98.25 124 VAL B C 1
ATOM 1992 O O . VAL B 1 124 ? -6.336 -10.406 -7.762 1 98.25 124 VAL B O 1
ATOM 1995 N N . GLU B 1 125 ? -8.086 -9.07 -7.734 1 98.12 125 GLU B N 1
ATOM 1996 C CA . GLU B 1 125 ? -8.875 -9.961 -8.586 1 98.12 125 GLU B CA 1
ATOM 1997 C C . GLU B 1 125 ? -8.18 -10.203 -9.922 1 98.12 125 GLU B C 1
ATOM 1999 O O . GLU B 1 125 ? -7.609 -9.281 -10.508 1 98.12 125 GLU B O 1
ATOM 2004 N N . ALA B 1 126 ? -8.242 -11.398 -10.367 1 96.06 126 ALA B N 1
ATOM 2005 C CA . ALA B 1 126 ? -7.652 -11.758 -11.656 1 96.06 126 ALA B CA 1
ATOM 2006 C C . ALA B 1 126 ? -8.352 -11.031 -12.797 1 96.06 126 ALA B C 1
ATOM 2008 O O . ALA B 1 126 ? -7.703 -10.617 -13.766 1 96.06 126 ALA B O 1
ATOM 2009 N N . ASP B 1 127 ? -9.664 -10.906 -12.719 1 95.81 127 ASP B N 1
ATOM 2010 C CA . ASP B 1 127 ? -10.453 -10.18 -13.711 1 95.81 127 ASP B CA 1
ATOM 2011 C C . ASP B 1 127 ? -10.344 -8.672 -13.5 1 95.81 127 ASP B C 1
ATOM 2013 O O . ASP B 1 127 ? -10.812 -8.148 -12.484 1 95.81 127 ASP B O 1
ATOM 2017 N N . LEU B 1 128 ? -9.828 -7.965 -14.461 1 95.94 128 LEU B N 1
ATOM 2018 C CA . LEU B 1 128 ? -9.586 -6.527 -14.375 1 95.94 128 LEU B CA 1
ATOM 2019 C C . LEU B 1 128 ? -10.883 -5.77 -14.125 1 95.94 128 LEU B C 1
ATOM 2021 O O . LEU B 1 128 ? -10.898 -4.777 -13.391 1 95.94 128 LEU B O 1
ATOM 2025 N N . GLU B 1 129 ? -11.938 -6.254 -14.703 1 96.31 129 GLU B N 1
ATOM 2026 C CA . GLU B 1 129 ? -13.211 -5.547 -14.633 1 96.31 129 GLU B CA 1
ATOM 2027 C C . GLU B 1 129 ? -13.805 -5.621 -13.227 1 96.31 129 GLU B C 1
ATOM 2029 O O . GLU B 1 129 ? -14.656 -4.812 -12.859 1 96.31 129 GLU B O 1
ATOM 2034 N N . ARG B 1 130 ? -13.383 -6.578 -12.469 1 98.12 130 ARG B N 1
ATOM 2035 C CA . ARG B 1 130 ? -13.922 -6.766 -11.125 1 98.12 130 ARG B CA 1
ATOM 2036 C C . ARG B 1 130 ? -13.141 -5.949 -10.102 1 98.12 130 ARG B C 1
ATOM 2038 O O . ARG B 1 130 ? -13.586 -5.773 -8.969 1 98.12 130 ARG B O 1
ATOM 2045 N N . ARG B 1 131 ? -12.016 -5.422 -10.461 1 98.56 131 ARG B N 1
ATOM 2046 C CA . ARG B 1 131 ? -11.227 -4.609 -9.539 1 98.56 131 ARG B CA 1
ATOM 2047 C C . ARG B 1 131 ? -11.859 -3.24 -9.336 1 98.56 131 ARG B C 1
ATOM 2049 O O . ARG B 1 131 ? -12.32 -2.613 -10.297 1 98.56 131 ARG B O 1
ATOM 2056 N N . PRO B 1 132 ? -11.922 -2.812 -8.172 1 98.44 132 PRO B N 1
ATOM 2057 C CA . PRO B 1 132 ? -12.477 -1.479 -7.926 1 98.44 132 PRO B CA 1
ATOM 2058 C C . PRO B 1 132 ? -11.57 -0.36 -8.438 1 98.44 132 PRO B C 1
ATOM 2060 O O . PRO B 1 132 ? -10.414 -0.607 -8.789 1 98.44 132 PRO B O 1
ATOM 2063 N N . ARG B 1 133 ? -12.188 0.829 -8.516 1 96.88 133 ARG B N 1
ATOM 2064 C CA . ARG B 1 133 ? -11.406 2.039 -8.758 1 96.88 133 ARG B CA 1
ATOM 2065 C C . ARG B 1 133 ? -10.703 2.498 -7.484 1 96.88 133 ARG B C 1
ATOM 2067 O O . ARG B 1 133 ? -11.203 2.275 -6.379 1 96.88 133 ARG B O 1
ATOM 2074 N N . MET B 1 134 ? -9.586 3.207 -7.656 1 97.25 134 MET B N 1
ATOM 2075 C CA . MET B 1 134 ? -8.797 3.637 -6.508 1 97.25 134 MET B CA 1
ATOM 2076 C C . MET B 1 134 ? -9.617 4.535 -5.59 1 97.25 134 MET B C 1
ATOM 2078 O O . MET B 1 134 ? -9.461 4.488 -4.367 1 97.25 134 MET B O 1
ATOM 2082 N N . LYS B 1 135 ? -10.422 5.332 -6.152 1 94.5 135 LYS B N 1
ATOM 2083 C CA . LYS B 1 135 ? -11.281 6.18 -5.336 1 94.5 135 LYS B CA 1
ATOM 2084 C C . LYS B 1 135 ? -12.125 5.34 -4.379 1 94.5 135 LYS B C 1
ATOM 2086 O O . LYS B 1 135 ? -12.234 5.66 -3.193 1 94.5 135 LYS B O 1
ATOM 2091 N N . ALA B 1 136 ? -12.766 4.34 -4.887 1 96.69 136 ALA B N 1
ATOM 2092 C CA . ALA B 1 136 ? -13.57 3.438 -4.07 1 96.69 136 ALA B CA 1
ATOM 2093 C C . ALA B 1 136 ? -12.719 2.738 -3.016 1 96.69 136 ALA B C 1
ATOM 2095 O O . ALA B 1 136 ? -13.156 2.541 -1.882 1 96.69 136 ALA B O 1
ATOM 2096 N N . VAL B 1 137 ? -11.531 2.395 -3.365 1 98.12 137 VAL B N 1
ATOM 2097 C CA . VAL B 1 137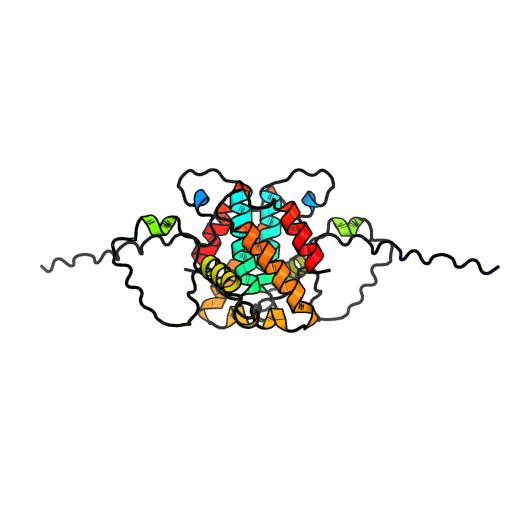 ? -10.609 1.747 -2.438 1 98.12 137 VAL B CA 1
ATOM 2098 C C . VAL B 1 137 ? -10.289 2.691 -1.281 1 98.12 137 VAL B C 1
ATOM 2100 O O . VAL B 1 137 ? -10.406 2.312 -0.113 1 98.12 137 VAL B O 1
ATOM 2103 N N . ALA B 1 138 ? -9.922 3.896 -1.639 1 95.56 138 ALA B N 1
ATOM 2104 C CA . ALA B 1 138 ? -9.594 4.891 -0.623 1 95.56 138 ALA B CA 1
ATOM 2105 C C . ALA B 1 138 ? -10.781 5.168 0.288 1 95.56 138 ALA B C 1
ATOM 2107 O O . ALA B 1 138 ? -10.625 5.285 1.506 1 95.56 138 ALA B O 1
ATOM 2108 N N . ASP B 1 139 ? -11.938 5.238 -0.295 1 94.19 139 ASP B N 1
ATOM 2109 C CA . ASP B 1 139 ? -13.148 5.461 0.488 1 94.19 139 ASP B CA 1
ATOM 2110 C C . ASP B 1 139 ? -13.398 4.301 1.451 1 94.19 139 ASP B C 1
ATOM 2112 O O . ASP B 1 139 ? -13.766 4.516 2.607 1 94.19 139 ASP B O 1
ATOM 2116 N N . SER B 1 140 ? -13.211 3.123 0.988 1 96.75 140 SER B N 1
ATOM 2117 C CA . SER B 1 140 ? -13.414 1.945 1.827 1 96.75 140 SER B CA 1
ATOM 2118 C C . SER B 1 140 ? -12.422 1.921 2.988 1 96.75 140 SER B C 1
ATOM 2120 O O . SER B 1 140 ? -12.805 1.646 4.129 1 96.75 140 SER B O 1
ATOM 2122 N N . LEU B 1 141 ? -11.227 2.234 2.732 1 95 141 LEU B N 1
ATOM 2123 C CA . LEU B 1 141 ? -10.211 2.207 3.781 1 95 141 LEU B CA 1
ATOM 2124 C C . LEU B 1 141 ? -10.469 3.291 4.82 1 95 141 LEU B C 1
ATOM 2126 O O . LEU B 1 141 ? -10.25 3.076 6.016 1 95 141 LEU B O 1
ATOM 2130 N N . ASP B 1 142 ? -10.867 4.402 4.32 1 90.31 142 ASP B N 1
ATOM 2131 C CA . ASP B 1 142 ? -11.195 5.496 5.23 1 90.31 142 ASP B CA 1
ATOM 2132 C C . ASP B 1 142 ? -12.328 5.102 6.172 1 90.31 142 ASP B C 1
ATOM 2134 O O . ASP B 1 142 ? -12.297 5.422 7.359 1 90.31 142 ASP B O 1
ATOM 2138 N N . LYS B 1 143 ? -13.281 4.43 5.684 1 90.88 143 LYS B N 1
ATOM 2139 C CA . LYS B 1 143 ? -14.422 3.977 6.477 1 90.88 143 LYS B CA 1
ATOM 2140 C C . LYS B 1 143 ? -14 2.93 7.504 1 90.88 143 LYS B C 1
ATOM 2142 O O . LYS B 1 143 ? -14.5 2.916 8.625 1 90.88 143 LYS B O 1
ATOM 2147 N N . ILE B 1 144 ? -13.148 2.07 7.141 1 90.06 144 ILE B N 1
ATOM 2148 C CA . ILE B 1 144 ? -12.656 1.011 8.016 1 90.06 144 ILE B CA 1
ATOM 2149 C C . ILE B 1 144 ? -11.883 1.622 9.188 1 90.06 144 ILE B C 1
ATOM 2151 O O . ILE B 1 144 ? -12.016 1.176 10.328 1 90.06 144 ILE B O 1
ATOM 2155 N N . GLY B 1 145 ? -11.047 2.648 8.914 1 77.31 145 GLY B N 1
ATOM 2156 C CA . GLY B 1 145 ? -10.227 3.266 9.945 1 77.31 145 GLY B CA 1
ATOM 2157 C C . GLY B 1 145 ? -11 4.211 10.836 1 77.31 145 GLY B C 1
ATOM 2158 O O . GLY B 1 145 ? -10.469 4.707 11.836 1 77.31 145 GLY B O 1
ATOM 2159 N N . SER B 1 146 ? -12.133 4.676 10.43 1 67.62 146 SER B N 1
ATOM 2160 C CA . SER B 1 146 ? -12.953 5.574 11.242 1 67.62 146 SER B CA 1
ATOM 2161 C C . SER B 1 146 ? -13.789 4.797 12.25 1 67.62 146 SER B C 1
ATOM 2163 O O . SER B 1 146 ? -14.18 3.656 11.992 1 67.62 146 SER B O 1
#

Solvent-accessible surface area (backbone atoms only — not comparable to full-atom values): 17197 Å² total; per-residue (Å²): 136,79,79,74,69,77,76,67,72,68,77,72,77,83,69,68,52,62,46,48,26,52,72,58,66,41,86,86,48,70,89,50,67,59,42,49,31,19,27,42,15,51,50,48,46,27,55,46,33,70,45,53,47,72,50,70,73,83,63,84,80,69,74,72,76,73,60,88,79,64,63,76,69,54,61,65,51,75,36,44,42,59,52,51,52,52,51,35,60,74,67,64,51,61,62,78,79,56,36,26,66,80,60,52,68,49,76,86,27,51,66,37,48,51,52,49,49,52,52,21,54,38,23,53,40,87,51,65,87,68,28,60,53,64,67,58,50,35,51,50,51,42,58,52,76,97,136,81,79,73,70,76,75,67,73,69,77,71,78,82,68,69,52,62,46,48,25,53,72,58,67,41,87,87,47,70,90,48,65,58,40,49,30,19,27,42,15,51,50,47,46,25,54,45,32,70,46,52,45,72,50,69,74,82,63,84,80,70,74,71,76,74,60,86,79,67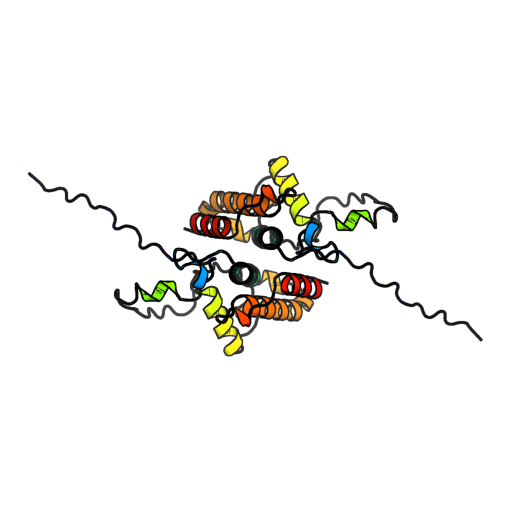,61,77,71,53,63,66,51,75,36,44,41,59,52,51,51,52,49,35,59,73,69,63,52,61,62,80,79,56,36,26,68,80,60,52,67,50,75,84,26,50,66,39,48,52,51,49,48,52,53,22,53,38,23,53,41,87,52,65,88,68,28,61,56,64,68,59,50,37,52,51,51,41,57,51,76,97

Sequence (292 aa):
MGCALPYVKPPVPDRPNAYRAPEARVPGSPPSQKSDVYSFGVLLLELLTGRSPEQASPSGSSASFSGPGAGAAEGQQAPEIVRWVRQGFEDARPLSELADEAMLRDAGARKEVVAAFHVALGCVEADLERRPRMKAVADSLDKIGSMGCALPYVKPPVPDRPNAYRAPEARVPGSPPSQKSDVYSFGVLLLELLTGRSPEQASPSGSSASFSGPGAGAAEGQQAPEIVRWVRQGFEDARPLSELADEAMLRDAGARKEVVAAFHVALGCVEADLERRPRMKAVADSLDKIGS

Radius of gyration: 21.65 Å; Cα contacts (8 Å, |Δi|>4): 314; chains: 2; bounding box: 89×59×51 Å

pLDDT: mean 80.24, std 23.65, range [33.06, 98.81]

InterPro domains:
  IPR000719 Protein kinase domain [PS50011] (1-121)
  IPR001245 Serine-threonine/tyrosine-protein kinase, catalytic domain [PF07714] (16-139)
  IPR011009 Protein kinase-like domain superfamily [SSF56112] (17-141)
  IPR046959 Pollen receptor-like kinase 1-6/SFR4-like [PTHR48007] (18-144)

Organism: Aegilops tauschii subsp. strangulata (NCBI:txid200361)

Foldseek 3Di:
DDPPVPPPVPPPQPQADQLFALQRSDPPDDDDQLRVLQSVLLVLQCQFQVDHQQDAPPDDPPPPCPDPPCSPVSSNDHTRSLVVLVVCVVVVPDSPNRGDPVQPPDVVRPVLSVQSNVLSNQSNDSDSVSRDGVVVSVVSNVVSVD/DDCPVPPPVPPPQPQADQLFALQRSDPPDDDDQLRVLQSVLLVLQCQFQVDHQQDAPPDDPPPPCPDPPCSPVSSNDHTRSLVVLVVCVVVVPDSPNRGDPVQPPDVVRPVLSVQSNVLSNQSNDSDSVSRDGVVVSVVSNVVSVD

Nearest PDB structures (foldseek):
  5lpv-assembly1_A  TM=8.336E-01  e=4.758E-05  Arabidopsis thaliana
  5lpy-assembly1_A  TM=9.080E-01  e=1.594E-04  Arabidopsis thaliana
  5lpb-assembly1_A  TM=8.539E-01  e=1.352E-04  Arabidopsis thaliana
  4oh4-assembly1_A  TM=8.010E-01  e=6.990E-05  Arabidopsis thaliana
  5lpz-assembly1_A  TM=8.894E-01  e=5.055E-04  Arabidopsis thaliana

Secondary structure (DSSP, 8-state):
-----------------TTS-GGGGSTTPPP-HHHHHHHHHHHHHHHHH---TT---SS--------TTTTSGGGGSPPHHHHHHHHHHHTT--HHHHS-GGGGSSTTHHHHHHHHHHHHHHHT-SSGGGSPPHHHHHHHHHHHH-/-----------------TTS-GGGGSTTPPP-HHHHHHHHHHHHHHHHH---TT---SS--------TTTTSGGGGSPPHHHHHHHHHHHTT--HHHHS-GGGGSSTTHHHHHHHHHHHHHHHT-SSGGGSPPHHHHHHHHHHHH-